Protein AF-G2RBV4-F1 (afdb_monomer_lite)

Structure (mmCIF, N/CA/C/O backbone):
data_AF-G2RBV4-F1
#
_entry.id   AF-G2RBV4-F1
#
loop_
_atom_site.group_PDB
_atom_site.id
_atom_site.type_symbol
_atom_site.label_atom_id
_atom_site.label_alt_id
_atom_site.label_comp_id
_atom_site.label_asym_id
_atom_site.label_entity_id
_atom_site.label_seq_id
_atom_site.pdbx_PDB_ins_code
_atom_site.Cartn_x
_atom_site.Cartn_y
_atom_site.Cartn_z
_atom_site.occupancy
_atom_site.B_iso_or_equiv
_atom_site.auth_seq_id
_atom_site.auth_comp_id
_atom_site.auth_asym_id
_atom_site.auth_atom_id
_atom_site.pdbx_PDB_model_num
ATOM 1 N N . MET A 1 1 ? -0.530 -12.850 -1.413 1.00 92.19 1 MET A N 1
ATOM 2 C CA . MET A 1 1 ? -0.892 -11.651 -2.213 1.00 92.19 1 MET A CA 1
ATOM 3 C C . MET A 1 1 ? -1.824 -11.966 -3.387 1.00 92.19 1 MET A C 1
ATOM 5 O O . MET A 1 1 ? -3.026 -11.954 -3.182 1.00 92.19 1 MET A O 1
ATOM 9 N N . HIS A 1 2 ? -1.344 -12.269 -4.606 1.00 92.38 2 HIS A N 1
ATOM 10 C CA . HIS A 1 2 ? -2.243 -12.400 -5.776 1.00 92.38 2 HIS A CA 1
ATOM 11 C C . HIS A 1 2 ? -3.287 -13.522 -5.635 1.00 92.38 2 HIS A C 1
ATOM 13 O O . HIS A 1 2 ? -4.454 -13.328 -5.957 1.00 92.38 2 HIS A O 1
ATOM 19 N N . ALA A 1 3 ? -2.887 -14.691 -5.123 1.00 92.69 3 ALA A N 1
ATOM 20 C CA . ALA A 1 3 ? -3.802 -15.819 -4.911 1.00 92.69 3 ALA A CA 1
ATOM 21 C C . ALA A 1 3 ? -4.915 -15.527 -3.882 1.00 92.69 3 ALA A C 1
ATOM 23 O O . ALA A 1 3 ? -5.963 -16.162 -3.928 1.00 92.69 3 ALA A O 1
ATOM 24 N N . GLU A 1 4 ? -4.700 -14.554 -2.994 1.00 92.25 4 GLU A N 1
ATOM 25 C CA . GLU A 1 4 ? -5.667 -14.090 -1.987 1.00 92.25 4 GLU A CA 1
ATOM 26 C C . GLU A 1 4 ? -6.530 -12.929 -2.511 1.00 92.25 4 GLU A C 1
ATOM 28 O O . GLU A 1 4 ? -7.340 -12.376 -1.777 1.00 92.25 4 GLU A O 1
ATOM 33 N N . GLY A 1 5 ? -6.376 -12.548 -3.784 1.00 90.81 5 GLY A N 1
ATOM 34 C CA . GLY A 1 5 ? -7.159 -11.483 -4.413 1.00 90.81 5 GLY A CA 1
ATOM 35 C C . GLY A 1 5 ? -6.572 -10.077 -4.268 1.00 90.81 5 GLY A C 1
ATOM 36 O O . GLY A 1 5 ? -7.177 -9.125 -4.755 1.00 90.81 5 GLY A O 1
ATOM 37 N N . HIS A 1 6 ? -5.388 -9.921 -3.666 1.00 97.31 6 HIS A N 1
ATOM 38 C CA . HIS A 1 6 ? -4.714 -8.623 -3.615 1.00 97.31 6 HIS A CA 1
ATOM 39 C C . HIS A 1 6 ? -4.160 -8.218 -4.986 1.00 97.31 6 HIS A C 1
ATOM 41 O O . HIS A 1 6 ? -3.629 -9.043 -5.739 1.00 97.31 6 HIS A O 1
ATOM 47 N N . GLN A 1 7 ? -4.215 -6.920 -5.281 1.00 98.19 7 GLN A N 1
ATOM 48 C CA . GLN A 1 7 ? -3.549 -6.350 -6.445 1.00 98.19 7 GLN A CA 1
ATOM 49 C C . GLN A 1 7 ? -2.056 -6.161 -6.158 1.00 98.19 7 GLN A C 1
ATOM 51 O O . GLN A 1 7 ? -1.675 -5.571 -5.150 1.00 98.19 7 GLN A O 1
ATOM 56 N N . ILE A 1 8 ? -1.207 -6.647 -7.060 1.00 98.31 8 ILE A N 1
ATOM 57 C CA . ILE A 1 8 ? 0.242 -6.448 -7.017 1.00 98.31 8 ILE A CA 1
ATOM 58 C C . ILE A 1 8 ? 0.593 -5.324 -7.993 1.00 98.31 8 ILE A C 1
ATOM 60 O O . ILE A 1 8 ? 0.136 -5.325 -9.134 1.00 98.31 8 ILE A O 1
ATOM 64 N N . ALA A 1 9 ? 1.418 -4.375 -7.559 1.00 98.38 9 ALA A N 1
ATOM 65 C CA . ALA A 1 9 ? 1.905 -3.258 -8.364 1.00 98.38 9 ALA A CA 1
ATOM 66 C C . ALA A 1 9 ? 3.433 -3.145 -8.260 1.00 98.38 9 ALA A C 1
ATOM 68 O O . ALA A 1 9 ? 4.052 -3.698 -7.352 1.00 98.38 9 ALA A O 1
ATOM 69 N N . SER A 1 10 ? 4.059 -2.437 -9.200 1.00 98.56 10 SER A N 1
ATOM 70 C CA . SER A 1 10 ? 5.502 -2.186 -9.163 1.00 98.56 10 SER A CA 1
ATOM 71 C C . SER A 1 10 ? 5.839 -1.040 -8.205 1.00 98.56 10 SER A C 1
ATOM 73 O O . SER A 1 10 ? 5.156 -0.017 -8.175 1.00 98.56 10 SER A O 1
ATOM 75 N N . HIS A 1 11 ? 6.945 -1.171 -7.473 1.00 98.56 11 HIS A N 1
ATOM 76 C CA . HIS A 1 11 ? 7.539 -0.083 -6.692 1.00 98.56 11 HIS A CA 1
ATOM 77 C C . HIS A 1 11 ? 9.017 0.133 -7.058 1.00 98.56 11 HIS A C 1
ATOM 79 O O . HIS A 1 11 ? 9.834 0.510 -6.222 1.00 98.56 11 HIS A O 1
ATOM 85 N N . THR A 1 12 ? 9.355 -0.090 -8.338 1.00 97.94 12 THR A N 1
ATOM 86 C CA . THR A 1 12 ? 10.727 -0.153 -8.893 1.00 97.94 12 THR A CA 1
ATOM 87 C C . THR A 1 12 ? 11.565 -1.317 -8.350 1.00 97.94 12 THR A C 1
ATOM 89 O O . THR A 1 12 ? 11.169 -1.996 -7.411 1.00 97.94 12 THR A O 1
ATOM 92 N N . TRP A 1 13 ? 12.715 -1.582 -8.973 1.00 95.50 13 TRP A N 1
ATOM 93 C CA . TRP A 1 13 ? 13.605 -2.683 -8.595 1.00 95.50 13 TRP A CA 1
ATOM 94 C C . TRP A 1 13 ? 14.389 -2.423 -7.302 1.00 95.50 13 TRP A C 1
ATOM 96 O O . TRP A 1 13 ? 14.550 -3.322 -6.483 1.00 95.50 13 TRP A O 1
ATOM 106 N N . SER A 1 14 ? 14.906 -1.207 -7.115 1.00 92.94 14 SER A N 1
ATOM 107 C CA . SER A 1 14 ? 15.810 -0.890 -6.001 1.00 92.94 14 SER A CA 1
ATOM 108 C C . SER A 1 14 ? 15.458 0.405 -5.270 1.00 92.94 14 SER A C 1
ATOM 110 O O . SER A 1 14 ? 16.342 1.009 -4.664 1.00 92.94 14 SER A O 1
ATOM 112 N N . HIS A 1 15 ? 14.209 0.869 -5.378 1.00 97.56 15 HIS A N 1
ATOM 113 C CA . HIS A 1 15 ? 13.689 2.034 -4.652 1.00 97.56 15 HIS A CA 1
ATOM 114 C C . HIS A 1 15 ? 14.527 3.322 -4.846 1.00 97.56 15 HIS A C 1
ATOM 116 O O . HIS A 1 15 ? 14.688 4.142 -3.945 1.00 97.56 15 HIS A O 1
ATOM 122 N N . GLN A 1 16 ? 15.117 3.508 -6.030 1.00 91.12 16 GLN A N 1
ATOM 123 C CA . GLN A 1 16 ? 15.910 4.703 -6.330 1.00 91.12 16 GLN A CA 1
ATOM 124 C C . GLN A 1 16 ? 15.009 5.893 -6.678 1.00 91.12 16 GLN A C 1
ATOM 126 O O . GLN A 1 16 ? 13.982 5.740 -7.337 1.00 91.12 16 GLN A O 1
ATOM 131 N N . ASN A 1 17 ? 15.427 7.095 -6.279 1.00 92.19 17 ASN A N 1
ATOM 132 C CA . ASN A 1 17 ? 14.728 8.330 -6.623 1.00 92.19 17 ASN A CA 1
ATOM 133 C C . ASN A 1 17 ? 14.824 8.597 -8.136 1.00 92.19 17 ASN A C 1
ATOM 135 O O . ASN A 1 17 ? 15.916 8.818 -8.660 1.00 92.19 17 ASN A O 1
ATOM 139 N N . ALA A 1 18 ? 13.680 8.625 -8.824 1.00 89.31 18 ALA A N 1
ATOM 140 C CA . ALA A 1 18 ? 13.608 8.791 -10.274 1.00 89.31 18 ALA A CA 1
ATOM 141 C C . ALA A 1 18 ? 14.254 10.093 -10.785 1.00 89.31 18 ALA A C 1
ATOM 143 O O . ALA A 1 18 ? 14.835 10.086 -11.869 1.00 89.31 18 ALA A O 1
ATOM 144 N N . SER A 1 19 ? 14.218 11.185 -10.011 1.00 91.06 19 SER A N 1
ATOM 145 C CA . SER A 1 19 ? 14.835 12.469 -10.391 1.00 91.06 19 SER A CA 1
ATOM 146 C C . SER A 1 19 ? 16.369 12.436 -10.371 1.00 91.06 19 SER A C 1
ATOM 148 O O . SER A 1 19 ? 17.012 13.328 -10.918 1.00 91.06 19 SER A O 1
ATOM 150 N N . GLN A 1 20 ? 16.973 11.407 -9.768 1.00 92.00 20 GLN A N 1
ATOM 151 C CA . GLN A 1 20 ? 18.427 11.207 -9.730 1.00 92.00 20 GLN A CA 1
ATOM 152 C C . GLN A 1 20 ? 18.921 10.211 -10.789 1.00 92.00 20 GLN A C 1
ATOM 154 O O . GLN A 1 20 ? 20.113 9.909 -10.848 1.00 92.00 20 GLN A O 1
ATOM 159 N N . LEU A 1 21 ? 18.019 9.685 -11.622 1.00 87.88 21 LEU A N 1
ATOM 160 C CA . LEU A 1 21 ? 18.327 8.668 -12.619 1.00 87.88 21 LEU A CA 1
ATOM 161 C C . LEU A 1 21 ? 18.254 9.226 -14.037 1.00 87.88 21 LEU A C 1
ATOM 163 O O . LEU A 1 21 ? 17.402 10.041 -14.384 1.00 87.88 21 LEU A O 1
ATOM 167 N N . THR A 1 22 ? 19.116 8.705 -14.906 1.00 91.69 22 THR A N 1
ATOM 168 C CA . THR A 1 22 ? 18.932 8.847 -16.354 1.00 91.69 22 THR A CA 1
ATOM 169 C C . THR A 1 22 ? 17.698 8.070 -16.823 1.00 91.69 22 THR A C 1
ATOM 171 O O . THR A 1 22 ? 17.268 7.106 -16.185 1.00 91.69 22 THR A O 1
ATOM 174 N N . ASN A 1 23 ? 17.174 8.415 -18.003 1.00 90.88 23 ASN A N 1
ATOM 175 C CA . ASN A 1 23 ? 16.022 7.727 -18.600 1.00 90.88 23 ASN A CA 1
ATOM 176 C C . ASN A 1 23 ? 16.238 6.212 -18.707 1.00 90.88 23 ASN A C 1
ATOM 178 O O . ASN A 1 23 ? 15.331 5.438 -18.406 1.00 90.88 23 ASN A O 1
ATOM 182 N N . THR A 1 24 ? 17.438 5.788 -19.108 1.00 90.69 24 THR A N 1
ATOM 183 C CA . THR A 1 24 ? 17.794 4.368 -19.221 1.00 90.69 24 THR A CA 1
ATOM 184 C C . THR A 1 24 ? 17.832 3.692 -17.856 1.00 90.69 24 THR A C 1
ATOM 186 O O . THR A 1 24 ? 17.278 2.610 -17.706 1.00 90.69 24 THR A O 1
ATOM 189 N N . GLN A 1 25 ? 18.431 4.326 -16.842 1.00 89.88 25 GLN A N 1
ATOM 190 C CA . GLN A 1 25 ? 18.462 3.766 -15.487 1.00 89.88 25 GLN A CA 1
ATOM 191 C C . GLN A 1 25 ? 17.053 3.614 -14.913 1.00 89.88 25 GLN A C 1
ATOM 193 O O . GLN A 1 25 ? 16.724 2.546 -14.407 1.00 89.88 25 GLN A O 1
ATOM 198 N N . PHE A 1 26 ? 16.200 4.633 -15.043 1.00 94.12 26 PHE A N 1
ATOM 199 C CA . PHE A 1 26 ? 14.820 4.544 -14.571 1.00 94.12 26 PHE A CA 1
ATOM 200 C C . PHE A 1 26 ? 13.995 3.515 -15.363 1.00 94.12 26 PHE A C 1
ATOM 202 O O . PHE A 1 26 ? 13.224 2.758 -14.783 1.00 94.12 26 PHE A O 1
ATOM 209 N N . THR A 1 27 ? 14.206 3.404 -16.676 1.00 92.31 27 THR A N 1
ATOM 210 C CA . THR A 1 27 ? 13.569 2.342 -17.478 1.00 92.31 27 THR A CA 1
ATOM 211 C C . THR A 1 27 ? 14.010 0.954 -17.001 1.00 92.31 27 THR A C 1
ATOM 213 O O . THR A 1 27 ? 13.171 0.075 -16.826 1.00 92.31 27 THR A O 1
ATOM 216 N N . ASN A 1 28 ? 15.302 0.763 -16.712 1.00 90.94 28 ASN A N 1
ATOM 217 C CA . ASN A 1 28 ? 15.822 -0.498 -16.177 1.00 90.94 28 ASN A CA 1
ATOM 218 C C . ASN A 1 28 ? 15.212 -0.843 -14.810 1.00 90.94 28 ASN A C 1
ATOM 220 O O . ASN A 1 28 ? 14.892 -2.004 -14.578 1.00 90.94 28 ASN A O 1
ATOM 224 N N . GLN A 1 29 ? 14.987 0.149 -13.939 1.00 96.00 29 GLN A N 1
ATOM 225 C CA . GLN A 1 29 ? 14.300 -0.050 -12.656 1.00 96.00 29 GLN A CA 1
ATOM 226 C C . GLN A 1 29 ? 12.905 -0.668 -12.829 1.00 96.00 29 GLN A C 1
ATOM 228 O O . GLN A 1 29 ? 12.499 -1.494 -12.012 1.00 96.00 29 GLN A O 1
ATOM 233 N N . MET A 1 30 ? 12.182 -0.290 -13.887 1.00 96.81 30 MET A N 1
ATOM 234 C CA . MET A 1 30 ? 10.879 -0.876 -14.203 1.00 96.81 30 MET A CA 1
ATOM 235 C C . MET A 1 30 ? 11.036 -2.267 -14.818 1.00 96.81 30 MET A C 1
ATOM 237 O O . MET A 1 30 ? 10.483 -3.229 -14.295 1.00 96.81 30 MET A O 1
ATOM 241 N N . VAL A 1 31 ? 11.847 -2.394 -15.872 1.00 91.50 31 VAL A N 1
ATOM 242 C CA . VAL A 1 31 ? 12.001 -3.644 -16.636 1.00 91.50 31 VAL A CA 1
ATOM 243 C C . VAL A 1 31 ? 12.563 -4.785 -15.783 1.00 91.50 31 VAL A C 1
ATOM 245 O O . VAL A 1 31 ? 12.106 -5.918 -15.900 1.00 91.50 31 VAL A O 1
ATOM 248 N N . TRP A 1 32 ? 13.526 -4.527 -14.894 1.00 94.00 32 TRP A N 1
ATOM 249 C CA . TRP A 1 32 ? 14.045 -5.571 -14.002 1.00 94.00 32 TRP A CA 1
ATOM 250 C C . TRP A 1 32 ? 12.978 -6.086 -13.036 1.00 94.00 32 TRP A C 1
ATOM 252 O O . TRP A 1 32 ? 12.888 -7.296 -12.821 1.00 94.00 32 TRP A O 1
ATOM 262 N N . ASN A 1 33 ? 12.126 -5.197 -12.521 1.00 96.56 33 ASN A N 1
ATOM 263 C CA . ASN A 1 33 ? 11.015 -5.607 -11.671 1.00 96.56 33 ASN A CA 1
ATOM 264 C C . ASN A 1 33 ? 9.949 -6.384 -12.465 1.00 96.56 33 ASN A C 1
ATOM 266 O O . ASN A 1 33 ? 9.443 -7.394 -11.986 1.00 96.56 33 ASN A O 1
ATOM 270 N N . GLU A 1 34 ? 9.659 -5.983 -13.709 1.00 94.88 34 GLU A N 1
ATOM 271 C CA . GLU A 1 34 ? 8.772 -6.737 -14.608 1.00 94.88 34 GLU A CA 1
ATOM 272 C C . GLU A 1 34 ? 9.281 -8.157 -14.863 1.00 94.88 34 GLU A C 1
ATOM 274 O O . GLU A 1 34 ? 8.508 -9.107 -14.772 1.00 94.88 34 GLU A O 1
ATOM 279 N N . ILE A 1 35 ? 10.579 -8.318 -15.146 1.00 88.69 35 ILE A N 1
ATOM 280 C CA . ILE A 1 35 ? 11.200 -9.631 -15.371 1.00 88.69 35 ILE A CA 1
ATOM 281 C C . ILE A 1 35 ? 11.050 -10.511 -14.128 1.00 88.69 35 ILE A C 1
ATOM 283 O O . ILE A 1 35 ? 10.650 -11.672 -14.246 1.00 88.69 35 ILE A O 1
ATOM 287 N N . ALA A 1 36 ? 11.330 -9.964 -12.943 1.00 92.56 36 ALA A N 1
ATOM 288 C CA . ALA A 1 36 ? 11.213 -10.703 -11.693 1.00 92.56 36 ALA A CA 1
ATOM 289 C C . ALA A 1 36 ? 9.760 -11.111 -11.418 1.00 92.56 36 ALA A C 1
ATOM 291 O O . ALA A 1 36 ? 9.484 -12.301 -11.258 1.00 92.56 36 ALA A O 1
ATOM 292 N N . LEU A 1 37 ? 8.819 -10.164 -11.467 1.00 94.56 37 LEU A N 1
ATOM 293 C CA . LEU A 1 37 ? 7.395 -10.432 -11.255 1.00 94.56 37 LEU A CA 1
ATOM 294 C C . LEU A 1 37 ? 6.853 -11.436 -12.273 1.00 94.56 37 LEU A C 1
ATOM 296 O O . LEU A 1 37 ? 6.200 -12.398 -11.882 1.00 94.56 37 LEU A O 1
ATOM 300 N N . ASN A 1 38 ? 7.208 -11.303 -13.550 1.00 90.25 38 ASN A N 1
ATOM 301 C CA . ASN A 1 38 ? 6.784 -12.245 -14.579 1.00 90.25 38 ASN A CA 1
ATOM 302 C C . ASN A 1 38 ? 7.378 -13.647 -14.388 1.00 90.25 38 ASN A C 1
ATOM 304 O O . ASN A 1 38 ? 6.708 -14.628 -14.691 1.00 90.25 38 ASN A O 1
ATOM 308 N N . SER A 1 39 ? 8.611 -13.769 -13.891 1.00 90.62 39 SER A N 1
ATOM 309 C CA . SER A 1 39 ? 9.207 -15.083 -13.616 1.00 90.62 39 SER A CA 1
ATOM 310 C C . SER A 1 39 ? 8.559 -15.812 -12.436 1.00 90.62 39 SER A C 1
ATOM 312 O O . SER A 1 39 ? 8.546 -17.039 -12.422 1.00 90.62 39 SER A O 1
ATOM 314 N N . ILE A 1 40 ? 7.993 -15.067 -11.481 1.00 90.94 40 ILE A N 1
ATOM 315 C CA . ILE A 1 40 ? 7.306 -15.611 -10.300 1.00 90.94 40 ILE A CA 1
ATOM 316 C C . ILE A 1 40 ? 5.818 -15.859 -10.586 1.00 90.94 40 ILE A C 1
ATOM 318 O O . ILE A 1 40 ? 5.280 -16.900 -10.219 1.00 90.94 40 ILE A O 1
ATOM 322 N N . LEU A 1 41 ? 5.148 -14.898 -11.224 1.00 92.19 41 LEU A N 1
ATOM 323 C CA . LEU A 1 41 ? 3.689 -14.852 -11.362 1.00 92.19 41 LEU A CA 1
ATOM 324 C C . LEU A 1 41 ? 3.195 -15.249 -12.761 1.00 92.19 41 LEU A C 1
ATOM 326 O O . LEU A 1 41 ? 2.016 -15.543 -12.932 1.00 92.19 41 LEU A O 1
ATOM 330 N N . GLY A 1 42 ? 4.068 -15.243 -13.774 1.00 91.25 42 GLY A N 1
ATOM 331 C CA . GLY A 1 42 ? 3.697 -15.435 -15.184 1.00 91.25 42 GLY A CA 1
ATOM 332 C C . GLY A 1 42 ? 3.117 -14.188 -15.868 1.00 91.25 42 GLY A C 1
ATOM 333 O O . GLY A 1 42 ? 2.742 -14.246 -17.039 1.00 91.25 42 GLY A O 1
ATOM 334 N N . PHE A 1 43 ? 3.046 -13.068 -15.149 1.00 94.50 43 PHE A N 1
ATOM 335 C CA . PHE A 1 43 ? 2.601 -11.759 -15.624 1.00 94.50 43 PHE A CA 1
ATOM 336 C C . PHE A 1 43 ? 3.291 -10.644 -14.825 1.00 94.50 43 PHE A C 1
ATOM 338 O O . PHE A 1 43 ? 3.903 -10.894 -13.787 1.00 94.50 43 PHE A O 1
ATOM 345 N 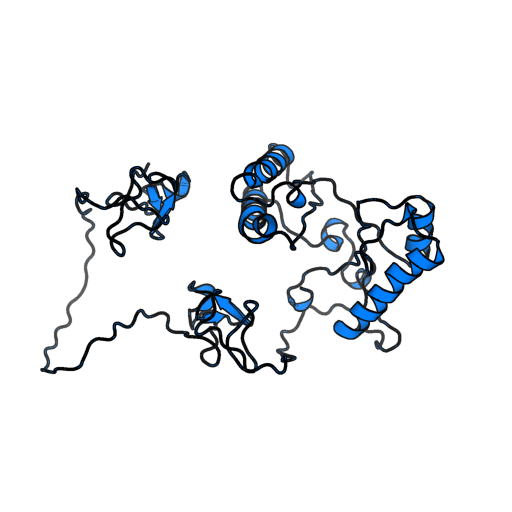N . PHE A 1 44 ? 3.167 -9.399 -15.280 1.00 96.38 44 PHE A N 1
ATOM 346 C CA . PHE A 1 44 ? 3.693 -8.219 -14.588 1.00 96.38 44 PHE A CA 1
ATOM 347 C C . PHE A 1 44 ? 2.661 -7.080 -14.560 1.00 96.38 44 PHE A C 1
ATOM 349 O O . PHE A 1 44 ? 1.784 -7.028 -15.428 1.00 96.38 44 PHE A O 1
ATOM 356 N N . PRO A 1 45 ? 2.711 -6.188 -13.556 1.00 97.88 45 PRO A N 1
ATOM 357 C CA . PRO A 1 45 ? 1.667 -5.197 -13.324 1.00 97.88 45 PRO A CA 1
ATOM 358 C C . PRO A 1 45 ? 1.693 -4.041 -14.319 1.00 97.88 45 PRO A C 1
ATOM 360 O O . PRO A 1 45 ? 2.741 -3.648 -14.825 1.00 97.88 45 PRO A O 1
ATOM 363 N N . THR A 1 46 ? 0.520 -3.455 -14.547 1.00 98.31 46 THR A N 1
ATOM 364 C CA . THR A 1 46 ? 0.344 -2.167 -15.235 1.00 98.31 46 THR A CA 1
ATOM 365 C C . THR A 1 46 ? 0.264 -1.002 -14.251 1.00 98.31 46 THR A C 1
ATOM 367 O O . THR A 1 46 ? 0.233 0.146 -14.665 1.00 98.31 46 THR A O 1
ATOM 370 N N . TYR A 1 47 ? 0.268 -1.272 -12.948 1.00 98.75 47 TYR A N 1
ATOM 371 C CA . TYR A 1 47 ? 0.229 -0.272 -11.886 1.00 98.75 47 TYR A CA 1
ATOM 372 C C . TYR A 1 47 ? 1.609 -0.110 -11.257 1.00 98.75 47 TYR A C 1
ATOM 374 O O . TYR A 1 47 ? 2.343 -1.088 -11.084 1.00 98.75 47 TYR A O 1
ATOM 382 N N . MET A 1 48 ? 1.965 1.120 -10.893 1.00 98.62 48 MET A N 1
ATOM 383 C CA . MET A 1 48 ? 3.159 1.391 -10.103 1.00 98.62 48 MET A CA 1
ATOM 384 C C . MET A 1 48 ? 2.979 2.585 -9.169 1.00 98.62 48 MET A C 1
ATOM 386 O O . MET A 1 48 ? 2.269 3.534 -9.494 1.00 98.62 48 MET A O 1
ATOM 390 N N . ARG A 1 49 ? 3.668 2.549 -8.028 1.00 98.62 49 ARG A N 1
ATOM 391 C CA . ARG A 1 49 ? 3.845 3.706 -7.143 1.00 98.62 49 ARG A CA 1
ATOM 392 C C . ARG A 1 49 ? 5.300 4.174 -7.243 1.00 98.62 49 ARG A C 1
ATOM 394 O O . ARG A 1 49 ? 6.193 3.336 -7.097 1.00 98.62 49 ARG A O 1
ATOM 401 N N . PRO A 1 50 ? 5.595 5.459 -7.485 1.00 98.12 50 PRO A N 1
ATOM 402 C CA . PRO A 1 50 ? 6.973 5.946 -7.479 1.00 98.12 50 PRO A CA 1
ATOM 403 C C . PRO A 1 50 ? 7.580 5.949 -6.063 1.00 98.12 50 PRO A C 1
ATOM 405 O O . PRO A 1 50 ? 6.915 6.398 -5.126 1.00 98.12 50 PRO A O 1
ATOM 408 N N . PRO A 1 51 ? 8.839 5.506 -5.882 1.00 98.00 51 PRO A N 1
ATOM 409 C CA . PRO A 1 51 ? 9.589 5.730 -4.649 1.00 98.00 51 PRO A CA 1
ATOM 410 C C . PRO A 1 51 ? 9.578 7.202 -4.234 1.00 98.00 51 PRO A C 1
ATOM 412 O O . PRO A 1 51 ? 9.702 8.095 -5.078 1.00 98.00 51 PRO A O 1
ATOM 415 N N . TYR A 1 52 ? 9.435 7.448 -2.930 1.00 95.06 52 TYR A N 1
ATOM 416 C CA . TYR A 1 52 ? 9.386 8.791 -2.330 1.00 95.06 52 TYR A CA 1
ATOM 417 C C . TYR A 1 52 ? 8.256 9.693 -2.843 1.00 95.06 52 TYR A C 1
ATOM 419 O O . TYR A 1 52 ? 8.302 10.899 -2.621 1.00 95.06 52 TYR A O 1
ATOM 427 N N . SER A 1 53 ? 7.276 9.151 -3.573 1.00 96.25 53 SER A N 1
ATOM 428 C CA . SER A 1 53 ? 6.254 9.948 -4.261 1.00 96.25 53 SER A CA 1
ATOM 429 C C . SER A 1 53 ? 6.838 10.937 -5.288 1.00 96.25 53 SER A C 1
ATOM 431 O O . SER A 1 53 ? 6.187 11.900 -5.694 1.00 96.25 53 SER A O 1
ATOM 433 N N . ILE A 1 54 ? 8.051 10.678 -5.788 1.00 94.88 54 ILE A N 1
ATOM 434 C CA . ILE A 1 54 ? 8.739 11.551 -6.745 1.00 94.88 54 ILE A CA 1
ATOM 435 C C . ILE A 1 54 ? 8.670 10.940 -8.146 1.00 94.88 54 ILE A C 1
ATOM 437 O O . ILE A 1 54 ? 9.304 9.928 -8.443 1.00 94.88 54 ILE A O 1
ATOM 441 N N . CYS A 1 55 ? 7.921 11.592 -9.036 1.00 94.25 55 CYS A N 1
ATOM 442 C CA . CYS A 1 55 ? 7.895 11.270 -10.460 1.00 94.25 55 CYS A CA 1
ATOM 443 C C . CYS A 1 55 ? 7.604 12.526 -11.286 1.00 94.25 55 CYS A C 1
ATOM 445 O O . CYS A 1 55 ? 6.462 12.854 -11.610 1.00 94.25 55 CYS A O 1
ATOM 447 N N . GLU A 1 56 ? 8.665 13.254 -11.625 1.00 91.50 56 GLU A N 1
ATOM 448 C CA . GLU A 1 56 ? 8.589 14.447 -12.470 1.00 91.50 56 GLU A CA 1
ATOM 449 C C . GLU A 1 56 ? 8.170 14.116 -13.912 1.00 91.50 56 GLU A C 1
ATOM 451 O O . GLU A 1 56 ? 8.039 12.955 -14.310 1.00 91.50 56 GLU A O 1
ATOM 456 N N . LYS A 1 57 ? 8.003 15.148 -14.750 1.00 92.25 57 LYS A N 1
ATOM 457 C CA . LYS A 1 57 ? 7.447 15.006 -16.103 1.00 92.25 57 LYS A CA 1
ATOM 458 C C . LYS A 1 57 ? 8.151 13.946 -16.952 1.00 92.25 57 LYS A C 1
ATOM 460 O O . LYS A 1 57 ? 7.496 13.217 -17.692 1.00 92.25 57 LYS A O 1
ATOM 465 N N . ASN A 1 58 ? 9.474 13.844 -16.851 1.00 89.31 58 ASN A N 1
ATOM 466 C CA . ASN A 1 58 ? 10.233 12.847 -17.599 1.00 89.31 58 ASN A CA 1
ATOM 467 C C . ASN A 1 58 ? 9.967 11.410 -17.110 1.00 89.31 58 ASN A C 1
ATOM 469 O O . ASN A 1 58 ? 9.752 10.528 -17.939 1.00 89.31 58 ASN A O 1
ATOM 473 N N . CYS A 1 59 ? 9.890 11.191 -15.793 1.00 94.12 59 CYS A N 1
ATOM 474 C CA . CYS A 1 59 ? 9.463 9.917 -15.206 1.00 94.12 59 CYS A CA 1
ATOM 475 C C . CYS A 1 59 ? 8.052 9.542 -15.693 1.00 94.12 59 CYS A C 1
ATOM 477 O O . CYS A 1 59 ? 7.858 8.451 -16.230 1.00 94.12 59 CYS A O 1
ATOM 479 N N . GLN A 1 60 ? 7.100 10.482 -15.640 1.00 93.44 60 GLN A N 1
ATOM 480 C CA . GLN A 1 60 ? 5.729 10.266 -16.119 1.00 93.44 60 GLN A CA 1
ATOM 481 C C . GLN A 1 60 ? 5.680 9.920 -17.613 1.00 93.44 60 GLN A C 1
ATOM 483 O O . GLN A 1 60 ? 4.940 9.028 -18.020 1.00 93.44 60 GLN A O 1
ATOM 488 N N . ASN A 1 61 ? 6.493 10.586 -18.442 1.00 93.75 61 ASN A N 1
ATOM 489 C CA . ASN A 1 61 ? 6.576 10.302 -19.876 1.00 93.75 61 ASN A CA 1
ATOM 490 C C . ASN A 1 61 ? 7.109 8.887 -20.153 1.00 93.75 61 ASN A C 1
ATOM 492 O O . ASN A 1 61 ? 6.640 8.232 -21.083 1.00 93.75 61 ASN A O 1
ATOM 496 N N . ILE A 1 62 ? 8.095 8.418 -19.380 1.00 94.44 62 ILE A N 1
ATOM 497 C CA . ILE A 1 62 ? 8.625 7.053 -19.499 1.00 94.44 62 ILE A CA 1
ATOM 498 C C . ILE A 1 62 ? 7.553 6.043 -19.081 1.00 94.44 62 ILE A C 1
ATOM 500 O O . ILE A 1 62 ? 7.251 5.135 -19.849 1.00 94.44 62 ILE A O 1
ATOM 504 N N . LEU A 1 63 ? 6.927 6.235 -17.918 1.00 96.50 63 LEU A N 1
ATOM 505 C CA . LEU A 1 63 ? 5.882 5.340 -17.413 1.00 96.50 63 LEU A CA 1
ATOM 506 C C . LEU A 1 63 ? 4.662 5.287 -18.336 1.00 96.50 63 LEU A C 1
ATOM 508 O O . LEU A 1 63 ? 4.157 4.204 -18.606 1.00 96.50 63 LEU A O 1
ATOM 512 N N . SER A 1 64 ? 4.252 6.421 -18.906 1.00 94.12 64 SER A N 1
ATOM 513 C CA . SER A 1 64 ? 3.184 6.478 -19.909 1.00 94.12 64 SER A CA 1
ATOM 514 C C . SER A 1 64 ? 3.530 5.667 -21.163 1.00 94.12 64 SER A C 1
ATOM 516 O O . SER A 1 64 ? 2.699 4.896 -21.636 1.00 94.12 64 SER A O 1
ATOM 518 N N . LYS A 1 65 ? 4.770 5.762 -21.670 1.00 93.75 65 LYS A N 1
ATOM 519 C CA . LYS A 1 65 ? 5.236 4.946 -22.809 1.00 93.75 65 LYS A CA 1
ATOM 520 C C . LYS A 1 65 ? 5.288 3.453 -22.488 1.00 93.75 65 LYS A C 1
ATOM 522 O O . LYS A 1 65 ? 5.032 2.640 -23.369 1.00 93.75 65 LYS A O 1
ATOM 527 N N . LEU A 1 66 ? 5.620 3.105 -21.247 1.00 93.56 66 LEU A N 1
ATOM 528 C CA . LEU A 1 66 ? 5.612 1.729 -20.742 1.00 93.56 66 LEU A CA 1
ATOM 529 C C . LEU A 1 66 ? 4.198 1.242 -20.362 1.00 93.56 66 LEU A C 1
ATOM 531 O O . LEU A 1 66 ? 4.032 0.095 -19.955 1.00 93.56 66 LEU A O 1
ATOM 535 N N . GLY A 1 67 ? 3.173 2.093 -20.489 1.00 94.94 67 GLY A N 1
ATOM 536 C CA . GLY A 1 67 ? 1.785 1.751 -20.190 1.00 94.94 67 GLY A CA 1
ATOM 537 C C . GLY A 1 67 ? 1.518 1.526 -18.702 1.00 94.94 67 GLY A C 1
ATOM 538 O O . GLY A 1 67 ? 0.811 0.582 -18.360 1.00 94.94 67 GLY A O 1
ATOM 539 N N . TYR A 1 68 ? 2.126 2.324 -17.822 1.00 98.38 68 TYR A N 1
ATOM 540 C CA . TYR A 1 68 ? 1.867 2.277 -16.384 1.00 98.38 68 TYR A CA 1
ATOM 541 C C . TYR A 1 68 ? 0.822 3.302 -15.935 1.00 98.38 68 TYR A C 1
ATOM 543 O O . TYR A 1 68 ? 0.885 4.474 -16.307 1.00 98.38 68 TYR A O 1
ATOM 551 N N . HIS A 1 69 ? -0.066 2.869 -15.045 1.00 98.00 69 HIS A N 1
ATOM 552 C CA . HIS A 1 69 ? -0.828 3.720 -14.141 1.00 98.00 69 HIS A CA 1
ATOM 553 C C . HIS A 1 69 ? 0.086 4.137 -12.984 1.00 98.00 69 HIS A C 1
ATOM 555 O O . HIS A 1 69 ? 0.649 3.282 -12.296 1.00 98.00 69 HIS A O 1
ATOM 561 N N . ILE A 1 70 ? 0.253 5.445 -12.789 1.00 98.19 70 ILE A N 1
ATOM 562 C CA . ILE A 1 70 ? 1.054 6.011 -11.699 1.00 98.19 70 ILE A CA 1
ATOM 563 C C . ILE A 1 70 ? 0.113 6.288 -10.534 1.00 98.19 70 ILE A C 1
ATOM 565 O O . ILE A 1 70 ? -0.787 7.116 -10.664 1.00 98.19 70 ILE A O 1
ATOM 569 N N . ILE A 1 71 ? 0.314 5.590 -9.422 1.00 98.25 71 ILE A N 1
ATOM 570 C CA . ILE A 1 71 ? -0.555 5.662 -8.250 1.00 98.25 71 ILE A CA 1
ATOM 571 C C . ILE A 1 71 ? 0.095 6.496 -7.158 1.00 98.25 71 ILE A C 1
ATOM 573 O O . ILE A 1 71 ? 1.270 6.320 -6.828 1.00 98.25 71 ILE A O 1
ATOM 577 N N . TYR A 1 72 ? -0.721 7.379 -6.601 1.00 97.38 72 TYR A N 1
ATOM 578 C CA . TYR A 1 72 ? -0.448 8.180 -5.420 1.00 97.38 72 TYR A CA 1
ATOM 579 C C . TYR A 1 72 ? -1.515 7.892 -4.359 1.00 97.38 72 TYR A C 1
ATOM 581 O O . TYR A 1 72 ? -2.323 6.978 -4.515 1.00 97.38 72 TYR A O 1
ATOM 589 N N . PHE A 1 73 ? -1.478 8.653 -3.278 1.00 97.75 73 PHE A N 1
ATOM 590 C CA . PHE A 1 73 ? -2.356 8.543 -2.127 1.00 97.75 73 PHE A CA 1
ATOM 591 C C . PHE A 1 73 ? -2.860 9.936 -1.751 1.00 97.75 73 PHE A C 1
ATOM 593 O O . PHE A 1 73 ? -2.219 10.941 -2.073 1.00 97.75 73 PHE A O 1
ATOM 600 N N . ASP A 1 74 ? -3.999 9.981 -1.077 1.00 97.00 74 ASP A N 1
ATOM 601 C CA . ASP A 1 74 ? -4.580 11.181 -0.470 1.00 97.00 74 ASP A CA 1
ATOM 602 C C . ASP A 1 74 ? -4.678 11.071 1.060 1.00 97.00 74 ASP A C 1
ATOM 604 O O . ASP A 1 74 ? -5.048 12.044 1.715 1.00 97.00 74 ASP A O 1
ATOM 608 N N . LEU A 1 75 ? -4.259 9.934 1.630 1.00 97.94 75 LEU A N 1
ATOM 609 C CA . LEU A 1 75 ? -4.149 9.721 3.068 1.00 97.94 75 LEU A CA 1
ATOM 610 C C . LEU A 1 75 ? -2.821 9.043 3.429 1.00 97.94 75 LEU A C 1
ATOM 612 O O 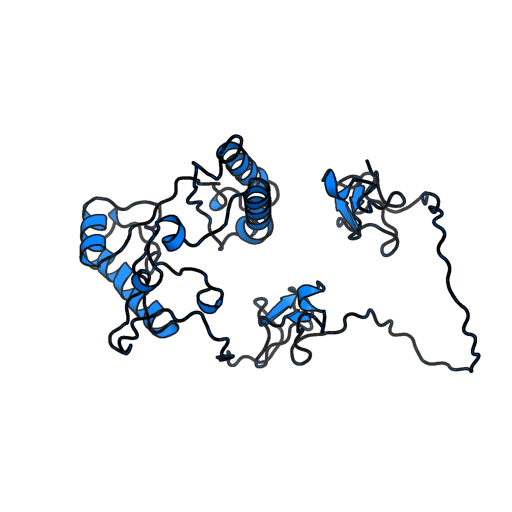. LEU A 1 75 ? -2.609 7.868 3.134 1.00 97.94 75 LEU A O 1
ATOM 616 N N . ASP A 1 76 ? -1.938 9.794 4.084 1.00 98.44 76 ASP A N 1
ATOM 617 C CA . ASP A 1 76 ? -0.675 9.308 4.645 1.00 98.44 76 ASP A CA 1
ATOM 618 C C . ASP A 1 76 ? -0.732 9.388 6.165 1.00 98.44 76 ASP A C 1
ATOM 620 O O . ASP A 1 76 ? -0.821 10.467 6.742 1.00 98.44 76 ASP A O 1
ATOM 624 N N . THR A 1 77 ? -0.714 8.229 6.802 1.00 98.44 77 THR A N 1
ATOM 625 C CA . THR A 1 77 ? -0.738 8.037 8.258 1.00 98.44 77 THR A CA 1
ATOM 626 C C . THR A 1 77 ? 0.665 8.047 8.859 1.00 98.44 77 THR A C 1
ATOM 628 O O . THR A 1 77 ? 0.819 7.890 10.069 1.00 98.44 77 THR A O 1
ATOM 631 N N . GLU A 1 78 ? 1.708 8.209 8.042 1.00 98.31 78 GLU A N 1
ATOM 632 C CA . GLU A 1 78 ? 3.099 8.303 8.475 1.00 98.31 78 GLU A CA 1
ATOM 633 C C . GLU A 1 78 ? 3.554 7.105 9.332 1.00 98.31 78 GLU A C 1
ATOM 635 O O . GLU A 1 78 ? 4.396 7.251 10.221 1.00 98.31 78 GLU A O 1
ATOM 640 N N . GLY A 1 79 ? 3.024 5.897 9.089 1.00 97.06 79 GLY A N 1
ATOM 641 C CA . GLY A 1 79 ? 3.383 4.694 9.859 1.00 97.06 79 GLY A CA 1
ATOM 642 C C . GLY A 1 79 ? 4.895 4.423 9.877 1.00 97.06 79 GLY A C 1
ATOM 643 O O . GLY A 1 79 ? 5.456 3.993 10.883 1.00 97.06 79 GLY A O 1
ATOM 644 N N . TYR A 1 80 ? 5.587 4.812 8.803 1.00 96.00 80 TYR A N 1
ATOM 645 C CA . TYR A 1 80 ? 7.044 4.731 8.668 1.00 96.00 80 TYR A CA 1
ATOM 646 C C . TYR A 1 80 ? 7.834 5.673 9.601 1.00 96.00 80 TYR A C 1
ATOM 648 O O . TYR A 1 80 ? 9.025 5.448 9.819 1.00 96.00 80 TYR A O 1
ATOM 656 N N . LEU A 1 81 ? 7.211 6.723 10.153 1.00 97.94 81 LEU A N 1
ATOM 657 C CA . LEU A 1 81 ? 7.802 7.586 11.188 1.00 97.94 81 LEU A CA 1
ATOM 658 C C . LEU A 1 81 ? 7.464 7.119 12.609 1.00 97.94 81 LEU A C 1
ATOM 660 O O . LEU A 1 81 ? 8.116 7.550 13.559 1.00 97.94 81 LEU A O 1
ATOM 664 N N . ASN A 1 82 ? 6.468 6.242 12.757 1.00 97.62 82 ASN A N 1
ATOM 665 C CA . ASN A 1 82 ? 5.850 5.893 14.034 1.00 97.62 82 ASN A CA 1
ATOM 666 C C . ASN A 1 82 ? 5.942 4.383 14.352 1.00 97.62 82 ASN A C 1
ATOM 668 O O . ASN A 1 82 ? 5.080 3.837 15.040 1.00 97.62 82 ASN A O 1
ATOM 672 N N . ASP A 1 83 ? 7.004 3.703 13.897 1.00 95.38 83 ASP A N 1
ATOM 673 C CA . ASP A 1 83 ? 7.241 2.256 14.097 1.00 95.38 83 ASP A CA 1
ATOM 674 C C . ASP A 1 83 ? 7.753 1.899 15.514 1.00 95.38 83 ASP A C 1
ATOM 676 O O . ASP A 1 83 ? 8.682 1.115 15.700 1.00 95.38 83 ASP A O 1
ATOM 680 N N . ASP A 1 84 ? 7.142 2.500 16.537 1.00 95.50 84 ASP A N 1
ATOM 681 C CA . ASP A 1 84 ? 7.353 2.204 17.956 1.00 95.50 84 ASP A CA 1
ATOM 682 C C . ASP A 1 84 ? 5.988 2.054 18.658 1.00 95.50 84 ASP A C 1
ATOM 684 O O . ASP A 1 84 ? 5.075 2.838 18.374 1.00 95.50 84 ASP A O 1
ATOM 688 N N . PRO A 1 85 ? 5.811 1.087 19.585 1.00 90.12 85 PRO A N 1
ATOM 689 C CA . PRO A 1 85 ? 4.543 0.888 20.293 1.00 90.12 85 PRO A CA 1
ATOM 690 C C . PRO A 1 85 ? 3.970 2.144 20.966 1.00 90.12 85 PRO A C 1
ATOM 692 O O . PRO A 1 85 ? 2.759 2.231 21.157 1.00 90.12 85 PRO A O 1
ATOM 695 N N . THR A 1 86 ? 4.822 3.096 21.354 1.00 92.94 86 THR A N 1
ATOM 696 C CA . THR A 1 86 ? 4.419 4.349 22.009 1.00 92.94 86 THR A CA 1
ATOM 697 C C . THR A 1 86 ? 4.113 5.484 21.032 1.00 92.94 86 THR A C 1
ATOM 699 O O . THR A 1 86 ? 3.428 6.429 21.413 1.00 92.94 86 THR A O 1
ATOM 702 N N . LEU A 1 87 ? 4.587 5.397 19.784 1.00 97.19 87 LEU A N 1
ATOM 703 C CA . LEU A 1 87 ? 4.418 6.439 18.763 1.00 97.19 87 LEU A CA 1
ATOM 704 C C . LEU A 1 87 ? 3.309 6.124 17.760 1.00 97.19 87 LEU A C 1
ATOM 706 O O . LEU A 1 87 ? 2.741 7.048 17.189 1.00 97.19 87 LEU A O 1
ATOM 710 N N . ILE A 1 88 ? 2.954 4.850 17.573 1.00 97.94 88 ILE A N 1
ATOM 711 C CA . ILE A 1 88 ? 1.949 4.430 16.581 1.00 97.94 88 ILE A CA 1
ATOM 712 C C . ILE A 1 88 ? 0.568 5.072 16.782 1.00 97.94 88 ILE A C 1
ATOM 714 O O . ILE A 1 88 ? -0.230 5.130 15.850 1.00 97.94 88 ILE A O 1
ATOM 718 N N . GLN A 1 89 ? 0.286 5.595 17.980 1.00 98.00 89 GLN A N 1
ATOM 719 C CA . GLN A 1 89 ? -0.926 6.372 18.225 1.00 98.00 89 GLN A CA 1
ATOM 720 C C . GLN A 1 89 ? -1.000 7.624 17.337 1.00 98.00 89 GLN A C 1
ATOM 722 O O . GLN A 1 89 ? -2.080 7.931 16.855 1.00 98.00 89 GLN A O 1
ATOM 727 N N . ASN A 1 90 ? 0.127 8.269 17.014 1.00 98.75 90 ASN A N 1
ATOM 728 C CA . ASN A 1 90 ? 0.145 9.423 16.107 1.00 98.75 90 ASN A CA 1
ATOM 729 C C . ASN A 1 90 ? -0.452 9.068 14.733 1.00 98.75 90 ASN A C 1
ATOM 731 O O . ASN A 1 90 ? -1.243 9.827 14.184 1.00 98.75 90 ASN A O 1
ATOM 735 N N . SER A 1 91 ? -0.119 7.889 14.195 1.00 98.81 91 SER A N 1
ATOM 736 C CA . SER A 1 91 ? -0.663 7.406 12.920 1.00 98.81 91 SER A CA 1
ATOM 737 C C . SER A 1 91 ? -2.160 7.109 12.984 1.00 98.81 91 SER A C 1
ATOM 739 O O . SER A 1 91 ? -2.877 7.351 12.015 1.00 98.81 91 SER A O 1
ATOM 741 N N . LYS A 1 92 ? -2.642 6.607 14.128 1.00 98.69 92 LYS A N 1
ATOM 742 C CA . LYS A 1 92 ? -4.075 6.389 14.372 1.00 98.69 92 LYS A CA 1
ATOM 743 C C . LYS A 1 92 ? -4.831 7.710 14.462 1.00 98.69 92 LYS A C 1
ATOM 745 O O . LYS A 1 92 ? -5.878 7.838 13.846 1.00 98.69 92 LYS A O 1
ATOM 750 N N . ASP A 1 93 ? -4.258 8.700 15.140 1.00 98.81 93 ASP A N 1
ATOM 751 C CA . ASP A 1 93 ? -4.848 10.033 15.260 1.00 98.81 93 ASP A CA 1
ATOM 752 C C . ASP A 1 93 ? -4.945 10.724 13.884 1.00 98.81 93 ASP A C 1
ATOM 754 O O . ASP A 1 93 ? -5.950 11.372 13.592 1.00 98.81 93 ASP A O 1
ATOM 758 N N . ILE A 1 94 ? -3.945 10.543 13.006 1.00 98.75 94 ILE A N 1
ATOM 759 C CA . ILE A 1 94 ? -3.997 11.021 11.611 1.00 98.75 94 ILE A CA 1
ATOM 760 C C . ILE A 1 94 ? -5.121 10.325 10.831 1.00 98.75 94 ILE A C 1
ATOM 762 O O . ILE A 1 94 ? -5.868 10.994 10.116 1.00 98.75 94 ILE A O 1
ATOM 766 N N . TRP A 1 95 ? -5.253 8.998 10.968 1.00 98.56 95 TRP A N 1
ATOM 767 C CA . TRP A 1 95 ? -6.350 8.247 10.352 1.00 98.56 95 TRP A CA 1
ATOM 768 C C . TRP A 1 95 ? -7.707 8.781 10.816 1.00 98.56 95 TRP A C 1
ATOM 770 O O . TRP A 1 95 ? -8.520 9.169 9.980 1.00 98.56 95 TRP A O 1
ATOM 780 N N . ASP A 1 96 ? -7.924 8.864 12.129 1.00 98.44 96 ASP A N 1
ATOM 781 C CA . ASP A 1 96 ? -9.190 9.311 12.708 1.00 98.44 96 ASP A CA 1
ATOM 782 C C . ASP A 1 96 ? -9.542 10.727 12.256 1.00 98.44 96 ASP A C 1
ATOM 784 O O . ASP A 1 96 ? -10.675 10.982 11.861 1.00 98.44 96 ASP A O 1
ATOM 788 N N . GLN A 1 97 ? -8.565 11.637 12.230 1.00 98.31 97 GLN A N 1
ATOM 789 C CA . GLN A 1 97 ? -8.778 12.998 11.746 1.00 98.31 97 GLN A CA 1
ATOM 790 C C . GLN A 1 97 ? -9.193 13.044 10.267 1.00 98.31 97 GLN A C 1
ATOM 792 O O . GLN A 1 97 ? -9.947 13.935 9.876 1.00 98.31 97 GLN A O 1
ATOM 797 N N . ALA A 1 98 ? -8.687 12.128 9.440 1.00 97.31 98 ALA A N 1
ATOM 798 C CA . ALA A 1 98 ? -9.023 12.078 8.022 1.00 97.31 98 ALA A CA 1
ATOM 799 C C . ALA A 1 98 ? -10.425 11.508 7.769 1.00 97.31 98 ALA A C 1
ATOM 801 O O . ALA A 1 98 ? -11.106 11.959 6.846 1.00 97.31 98 ALA A O 1
ATOM 802 N N . VAL A 1 99 ? -10.853 10.525 8.567 1.00 96.81 99 VAL A N 1
ATOM 803 C CA . VAL A 1 99 ? -12.129 9.828 8.350 1.00 96.81 99 VAL A CA 1
ATOM 804 C C . VAL A 1 99 ? -13.284 10.371 9.193 1.00 96.81 99 VAL A C 1
ATOM 806 O O . VAL A 1 99 ? -14.442 10.109 8.854 1.00 96.81 99 VAL A O 1
ATOM 809 N N . ASP A 1 100 ? -13.015 11.146 10.247 1.00 95.38 100 ASP A N 1
ATOM 810 C CA . ASP A 1 100 ? -14.055 11.778 11.061 1.00 95.38 100 ASP A CA 1
ATOM 811 C C . ASP A 1 100 ? -14.919 12.729 10.217 1.00 95.38 100 ASP A C 1
ATOM 813 O O . ASP A 1 100 ? -14.437 13.618 9.515 1.00 95.38 100 ASP A O 1
ATOM 817 N N . GLY A 1 101 ? -16.234 12.511 10.260 1.00 92.06 101 GLY A N 1
ATOM 818 C CA . GLY A 1 101 ? -17.210 13.256 9.462 1.00 92.06 101 GLY A CA 1
ATOM 819 C C . GLY A 1 101 ? -17.231 12.939 7.960 1.00 92.06 101 GLY A C 1
ATOM 820 O O . GLY A 1 101 ? -18.002 13.579 7.240 1.00 92.06 101 GLY A O 1
ATOM 821 N N . SER A 1 102 ? -16.439 11.972 7.486 1.00 97.12 102 SER A N 1
ATOM 822 C CA . SER A 1 102 ? -16.476 11.518 6.090 1.00 97.12 102 SER A CA 1
ATOM 823 C C . SER A 1 102 ? -17.752 10.718 5.772 1.00 97.12 102 SER A C 1
ATOM 825 O O . SER A 1 102 ? -18.375 10.120 6.653 1.00 97.12 102 SER A O 1
ATOM 827 N N . ASP A 1 103 ? -18.169 10.717 4.505 1.00 96.69 103 ASP A N 1
ATOM 828 C CA . ASP A 1 103 ? -19.359 10.024 4.010 1.00 96.69 103 ASP A CA 1
ATOM 829 C C . ASP A 1 103 ? -18.955 8.913 3.023 1.00 96.69 103 ASP A C 1
ATOM 831 O O . ASP A 1 103 ? -18.550 9.221 1.900 1.00 96.69 103 ASP A O 1
ATOM 835 N N . PRO A 1 104 ? -19.152 7.620 3.353 1.00 95.12 104 PRO A N 1
ATOM 836 C CA . PRO A 1 104 ? -18.738 6.497 2.503 1.00 95.12 104 PRO A CA 1
ATOM 837 C C . PRO A 1 104 ? -19.441 6.434 1.139 1.00 95.12 104 PRO A C 1
ATOM 839 O O . PRO A 1 104 ? -19.086 5.616 0.291 1.00 95.12 104 PRO A O 1
ATOM 842 N N . THR A 1 105 ? -20.462 7.264 0.908 1.00 94.69 105 THR A N 1
ATOM 843 C CA . THR A 1 105 ? -21.137 7.382 -0.392 1.00 94.69 105 THR A CA 1
ATOM 844 C C . THR A 1 105 ? -20.556 8.474 -1.288 1.00 94.69 105 THR A C 1
ATOM 846 O O . THR A 1 105 ? -20.899 8.5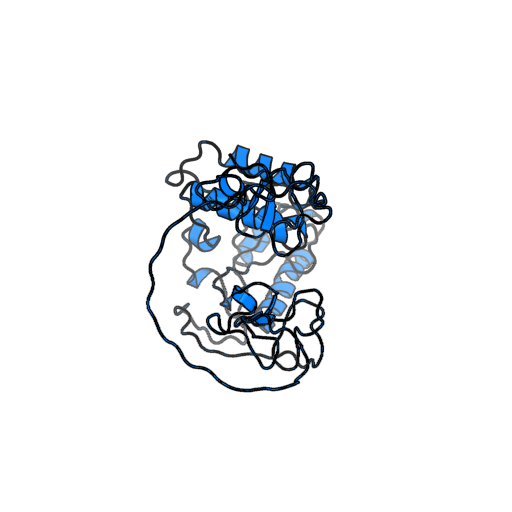29 -2.472 1.00 94.69 105 THR A O 1
ATOM 849 N N . LYS A 1 106 ? -19.711 9.355 -0.742 1.00 96.06 106 LYS A N 1
ATOM 850 C CA . LYS A 1 106 ? -19.153 10.523 -1.441 1.00 96.06 106 LYS A CA 1
ATOM 851 C C . LYS A 1 106 ? -17.634 10.572 -1.408 1.00 96.06 106 LYS A C 1
ATOM 853 O O . LYS A 1 106 ? -17.038 11.048 -2.372 1.00 96.06 106 LYS A O 1
ATOM 858 N N . ASP A 1 107 ? -17.050 10.092 -0.322 1.00 97.00 107 ASP A N 1
ATOM 859 C CA . ASP A 1 107 ? -15.628 10.161 -0.054 1.00 97.00 107 ASP A CA 1
ATOM 860 C C . ASP A 1 107 ? -14.965 8.805 -0.315 1.00 97.00 107 ASP A C 1
ATOM 862 O O . ASP A 1 107 ? -15.590 7.741 -0.299 1.00 97.00 107 ASP A O 1
ATOM 866 N N . SER A 1 108 ? -13.672 8.851 -0.603 1.00 96.31 108 SER A N 1
ATOM 867 C CA . SER A 1 108 ? -12.832 7.684 -0.841 1.00 96.31 108 SER A CA 1
ATOM 868 C C . SER A 1 108 ? -11.399 8.045 -0.501 1.00 96.31 108 SER A C 1
ATOM 870 O O . SER A 1 108 ? -11.001 9.181 -0.744 1.00 96.31 108 SER A O 1
ATOM 872 N N . PHE A 1 109 ? -10.630 7.071 -0.026 1.00 97.50 109 PHE A N 1
ATOM 873 C CA . PHE A 1 109 ? -9.237 7.276 0.343 1.00 97.50 109 PHE A CA 1
ATOM 874 C C . PHE A 1 109 ? -8.354 6.227 -0.327 1.00 97.50 109 PHE A C 1
ATOM 876 O O . PHE A 1 109 ? -8.636 5.026 -0.280 1.00 97.50 109 PHE A O 1
ATOM 883 N N . LEU A 1 110 ? -7.256 6.679 -0.921 1.00 98.00 110 LEU A N 1
ATOM 884 C CA . LEU A 1 110 ? -6.096 5.858 -1.226 1.00 98.00 110 LEU A CA 1
ATOM 885 C C . LEU A 1 110 ? -5.091 6.069 -0.100 1.00 98.00 110 LEU A C 1
ATOM 887 O O . LEU A 1 110 ? -4.355 7.053 -0.090 1.00 98.00 110 LEU A O 1
ATOM 891 N N . GLN A 1 111 ? -5.084 5.135 0.846 1.00 98.00 111 GLN A N 1
ATOM 892 C CA . GLN A 1 111 ? -4.221 5.177 2.019 1.00 98.00 111 GLN A CA 1
ATOM 893 C C . GLN A 1 111 ? -2.859 4.526 1.726 1.00 98.00 111 GLN A C 1
ATOM 895 O O . GLN A 1 111 ? -2.788 3.498 1.044 1.00 98.00 111 GLN A O 1
ATOM 900 N N . ILE A 1 112 ? -1.771 5.135 2.209 1.00 98.25 112 ILE A N 1
ATOM 901 C CA . ILE A 1 112 ? -0.415 4.585 2.091 1.00 98.25 112 ILE A CA 1
ATOM 902 C C . ILE A 1 112 ? 0.089 3.998 3.411 1.00 98.25 112 ILE A C 1
ATOM 904 O O . ILE A 1 112 ? 0.147 4.669 4.431 1.00 98.25 112 ILE A O 1
ATOM 908 N N . GLU A 1 113 ? 0.596 2.768 3.339 1.00 98.06 113 GLU A N 1
ATOM 909 C CA . GLU A 1 113 ? 1.382 2.132 4.396 1.00 98.06 113 GLU A CA 1
ATOM 910 C C . GLU A 1 113 ? 2.634 1.442 3.846 1.00 98.06 113 GLU A C 1
ATOM 912 O O . GLU A 1 113 ? 2.816 1.289 2.632 1.00 98.06 113 GLU A O 1
ATOM 917 N N . HIS A 1 114 ? 3.490 0.996 4.768 1.00 98.25 114 HIS A N 1
ATOM 918 C CA . HIS A 1 114 ? 4.667 0.187 4.470 1.00 98.25 114 HIS A CA 1
ATOM 919 C C . HIS A 1 114 ? 4.697 -1.056 5.374 1.00 98.25 114 HIS A C 1
ATOM 921 O O . HIS A 1 114 ? 5.004 -0.986 6.561 1.00 98.25 114 HIS A O 1
ATOM 927 N N . ASP A 1 115 ? 4.424 -2.218 4.787 1.00 97.19 115 ASP A N 1
ATOM 928 C CA . ASP A 1 115 ? 4.325 -3.527 5.450 1.00 97.19 115 ASP A CA 1
ATOM 929 C C . ASP A 1 115 ? 5.663 -4.076 5.983 1.00 97.19 115 ASP A C 1
ATOM 931 O O . ASP A 1 115 ? 5.705 -5.110 6.646 1.00 97.19 115 ASP A O 1
ATOM 935 N N . ILE A 1 116 ? 6.765 -3.364 5.742 1.00 95.88 116 ILE A N 1
ATOM 936 C CA . ILE A 1 116 ? 8.074 -3.654 6.340 1.00 95.88 116 ILE A CA 1
ATOM 937 C C . ILE A 1 116 ? 8.188 -3.188 7.803 1.00 95.88 116 ILE A C 1
ATOM 939 O O . ILE A 1 116 ? 9.154 -3.558 8.472 1.00 95.88 116 ILE A O 1
ATOM 943 N N . HIS A 1 117 ? 7.237 -2.380 8.289 1.00 95.12 117 HIS A N 1
ATOM 944 C CA . HIS A 1 117 ? 7.204 -1.850 9.655 1.00 95.12 117 HIS A CA 1
ATOM 945 C C . HIS A 1 117 ? 6.314 -2.696 10.564 1.00 95.12 117 HIS A C 1
ATOM 947 O O . HIS A 1 117 ? 5.183 -3.047 10.218 1.00 95.12 117 HIS A O 1
ATOM 953 N N . TYR A 1 118 ? 6.822 -3.021 11.753 1.00 94.25 118 TYR A N 1
ATOM 954 C CA . TYR A 1 118 ? 6.145 -3.940 12.665 1.00 94.25 118 TYR A CA 1
ATOM 955 C C . TYR A 1 118 ? 4.823 -3.354 13.169 1.00 94.25 118 TYR A C 1
ATOM 957 O O . TYR A 1 118 ? 3.800 -4.041 13.163 1.00 94.25 118 TYR A O 1
ATOM 965 N N . GLN A 1 119 ? 4.827 -2.089 13.599 1.00 97.50 119 GLN A N 1
ATOM 966 C CA . GLN A 1 119 ? 3.625 -1.434 14.111 1.00 97.50 119 GLN A CA 1
ATOM 967 C C . GLN A 1 119 ? 2.586 -1.200 13.013 1.00 97.50 119 GLN A C 1
ATOM 969 O O . GLN A 1 119 ? 1.392 -1.330 13.281 1.00 97.50 119 GLN A O 1
ATOM 974 N N . THR A 1 120 ? 3.011 -0.945 11.773 1.00 97.88 120 THR A N 1
ATOM 975 C CA . THR A 1 120 ? 2.092 -0.861 10.631 1.00 97.88 120 THR A CA 1
ATOM 976 C C . THR A 1 120 ? 1.293 -2.160 10.473 1.00 97.88 120 THR A C 1
ATOM 978 O O . THR A 1 120 ? 0.063 -2.127 10.403 1.00 97.88 120 THR A O 1
ATOM 981 N N . VAL A 1 121 ? 1.967 -3.316 10.484 1.00 95.94 121 VAL A N 1
ATOM 982 C CA . VAL A 1 121 ? 1.323 -4.621 10.252 1.00 95.94 121 VAL A CA 1
ATOM 983 C C . VAL A 1 121 ? 0.498 -5.088 11.452 1.00 95.94 121 VAL A C 1
ATOM 985 O O . VAL A 1 121 ? -0.665 -5.449 11.296 1.00 95.94 121 VAL A O 1
ATOM 988 N N . TYR A 1 122 ? 1.079 -5.093 12.653 1.00 92.06 122 TYR A N 1
ATOM 989 C CA . TYR A 1 122 ? 0.487 -5.771 13.815 1.00 92.06 122 TYR A CA 1
ATOM 990 C C . TYR A 1 122 ? -0.358 -4.867 14.719 1.00 92.06 122 TYR A C 1
ATOM 992 O O . TYR A 1 122 ? -0.863 -5.335 15.738 1.00 92.06 122 TYR A O 1
ATOM 1000 N N . ASN A 1 123 ? -0.482 -3.578 14.394 1.00 94.88 123 ASN A N 1
ATOM 1001 C CA . ASN A 1 123 ? -1.204 -2.617 15.228 1.00 94.88 123 ASN A CA 1
ATOM 1002 C C . ASN A 1 123 ? -2.079 -1.677 14.390 1.00 94.88 123 ASN A C 1
ATOM 1004 O O . ASN A 1 123 ? -3.295 -1.640 14.561 1.00 94.88 123 ASN A O 1
ATOM 1008 N N . LEU A 1 124 ? -1.479 -0.940 13.457 1.00 98.06 124 LEU A N 1
ATOM 1009 C CA . LEU A 1 124 ? -2.188 0.085 12.694 1.00 98.06 124 LEU A CA 1
ATOM 1010 C C . LEU A 1 124 ? -3.170 -0.503 11.674 1.00 98.06 124 LEU A C 1
ATOM 1012 O O . LEU A 1 124 ? -4.282 -0.002 11.560 1.00 98.06 124 LEU A O 1
ATOM 1016 N N . THR A 1 125 ? -2.803 -1.589 10.987 1.00 97.69 125 THR A N 1
ATOM 1017 C CA . THR A 1 125 ? -3.673 -2.229 9.981 1.00 97.69 125 THR A CA 1
ATOM 1018 C C . THR A 1 125 ? -5.016 -2.673 10.573 1.00 97.69 125 THR A C 1
ATOM 1020 O O . THR A 1 125 ? -6.061 -2.395 9.990 1.00 97.69 125 THR A O 1
ATOM 1023 N N . ASP A 1 126 ? -5.005 -3.321 11.742 1.00 95.00 126 ASP A N 1
ATOM 1024 C CA . ASP A 1 126 ? -6.228 -3.761 12.434 1.00 95.00 126 ASP A CA 1
ATOM 1025 C C . ASP A 1 126 ? -7.110 -2.573 12.846 1.00 95.00 126 ASP A C 1
ATOM 1027 O O . ASP A 1 126 ? -8.322 -2.573 12.616 1.00 95.00 126 ASP A O 1
ATOM 1031 N N . TYR A 1 127 ? -6.483 -1.514 13.370 1.00 97.56 127 TYR A N 1
ATOM 1032 C CA . TYR A 1 127 ? -7.172 -0.281 13.743 1.00 97.56 127 TYR A CA 1
ATOM 1033 C C . TYR A 1 127 ? -7.864 0.385 12.546 1.00 97.56 127 TYR A C 1
ATOM 1035 O O . TYR A 1 127 ? -9.057 0.685 12.606 1.00 97.56 127 TYR A O 1
ATOM 1043 N N . ILE A 1 128 ? -7.124 0.566 11.447 1.00 98.19 128 ILE A N 1
ATOM 1044 C CA . ILE A 1 128 ? -7.621 1.183 10.214 1.00 98.19 128 ILE A CA 1
ATOM 1045 C C . ILE A 1 128 ? -8.790 0.376 9.650 1.00 98.19 128 ILE A C 1
ATOM 1047 O O . ILE A 1 128 ? -9.834 0.949 9.355 1.00 98.19 128 ILE A O 1
ATOM 1051 N N . LEU A 1 129 ? -8.648 -0.948 9.520 1.00 96.12 129 LEU A N 1
ATOM 1052 C CA . LEU A 1 129 ? -9.706 -1.792 8.957 1.00 96.12 129 LEU A CA 1
ATOM 1053 C C . LEU A 1 129 ? -10.967 -1.788 9.827 1.00 96.12 129 LEU A C 1
ATOM 1055 O O . LEU A 1 129 ? -12.069 -1.707 9.287 1.00 96.12 129 LEU A O 1
ATOM 1059 N N . THR A 1 130 ? -10.815 -1.827 11.153 1.00 95.94 130 THR A N 1
ATOM 1060 C CA . THR A 1 130 ? -11.947 -1.748 12.088 1.00 95.94 130 THR A CA 1
ATOM 1061 C C . THR A 1 130 ? -12.706 -0.433 11.914 1.00 95.94 130 THR A C 1
ATOM 1063 O O . THR A 1 130 ? -13.902 -0.454 11.630 1.00 95.94 130 THR A O 1
ATOM 1066 N N . SER A 1 131 ? -12.000 0.700 11.984 1.00 96.81 131 SER A N 1
ATOM 1067 C CA . SER A 1 131 ? -12.581 2.039 11.808 1.00 96.81 131 SER A CA 1
ATOM 1068 C C . SER A 1 131 ? -13.240 2.204 10.429 1.00 96.81 131 SER A C 1
ATOM 1070 O O . SER A 1 131 ? -14.384 2.649 10.323 1.00 96.81 131 SER A O 1
ATOM 1072 N N . LEU A 1 132 ? -12.573 1.743 9.364 1.00 96.44 132 LEU A N 1
ATOM 1073 C CA . LEU A 1 132 ? -13.079 1.769 7.990 1.00 96.44 132 LEU A CA 1
ATOM 1074 C C . LEU A 1 132 ? -14.429 1.043 7.868 1.00 96.44 132 LEU A C 1
ATOM 1076 O O . LEU A 1 132 ? -15.376 1.584 7.291 1.00 96.44 132 LEU A O 1
ATOM 1080 N N . PHE A 1 133 ? -14.540 -0.170 8.414 1.00 95.38 133 PHE A N 1
ATOM 1081 C CA . PHE A 1 133 ? -15.777 -0.948 8.336 1.00 95.38 133 PHE A CA 1
ATOM 1082 C C . PHE A 1 133 ? -16.886 -0.402 9.241 1.00 95.38 133 PHE A C 1
ATOM 1084 O O . PHE A 1 133 ? -18.049 -0.414 8.834 1.00 95.38 133 PHE A O 1
ATOM 1091 N N . GLU A 1 134 ? -16.554 0.114 10.427 1.00 95.19 134 GLU A N 1
ATOM 1092 C CA . GLU A 1 134 ? -17.520 0.772 11.319 1.00 95.19 134 GLU A CA 1
ATOM 1093 C C . GLU A 1 134 ? -18.145 2.016 10.674 1.00 95.19 134 GLU A C 1
ATOM 1095 O O . GLU A 1 134 ? -19.344 2.259 10.827 1.00 95.19 134 GLU A O 1
ATOM 1100 N N . LEU A 1 135 ? -17.363 2.754 9.883 1.00 94.31 135 LEU A N 1
ATOM 1101 C CA . LEU A 1 135 ? -17.821 3.910 9.111 1.00 94.31 135 LEU A CA 1
ATOM 1102 C C . LEU A 1 135 ? -18.561 3.535 7.815 1.00 94.31 135 LEU A C 1
ATOM 1104 O O . LEU A 1 135 ? -19.023 4.415 7.093 1.00 94.31 135 LEU A O 1
ATOM 1108 N N . GLY A 1 136 ? -18.715 2.242 7.510 1.00 94.69 136 GLY A N 1
ATOM 1109 C CA . GLY A 1 136 ? -19.469 1.760 6.349 1.00 94.69 136 GLY A CA 1
ATOM 1110 C C . GLY A 1 136 ? -18.710 1.801 5.020 1.00 94.69 136 GLY A C 1
ATOM 1111 O O . GLY A 1 136 ? -19.316 1.585 3.966 1.00 94.69 136 GLY A O 1
ATOM 1112 N N . TYR A 1 137 ? -17.400 2.044 5.045 1.00 96.69 137 TYR A N 1
ATOM 1113 C CA . TYR A 1 137 ? -16.548 1.907 3.868 1.00 96.69 137 TYR A CA 1
ATOM 1114 C C . TYR A 1 137 ? -16.284 0.434 3.540 1.00 96.69 137 TYR A C 1
ATOM 1116 O O . TYR A 1 137 ? -16.537 -0.487 4.319 1.00 96.69 137 TYR A O 1
ATOM 1124 N N . ARG A 1 138 ? -15.720 0.206 2.353 1.00 95.44 138 ARG A N 1
ATOM 1125 C CA . ARG A 1 138 ? -15.187 -1.089 1.926 1.00 95.44 138 ARG A CA 1
ATOM 1126 C C . ARG A 1 138 ? -13.704 -0.954 1.630 1.00 95.44 138 ARG A C 1
ATOM 1128 O O . ARG A 1 138 ? -13.305 -0.011 0.952 1.00 95.44 138 ARG A O 1
ATOM 1135 N N . SER A 1 139 ? -12.913 -1.932 2.057 1.00 95.12 139 SER A N 1
ATOM 1136 C CA . SER A 1 139 ? -11.556 -2.085 1.549 1.00 95.12 139 SER A CA 1
ATOM 1137 C C . SER A 1 139 ? -11.617 -2.742 0.171 1.00 95.12 139 SER A C 1
ATOM 1139 O O . SER A 1 139 ? -12.315 -3.736 -0.043 1.00 95.12 139 SER A O 1
ATOM 1141 N N . VAL A 1 140 ? -10.926 -2.143 -0.792 1.00 97.19 140 VAL A N 1
ATOM 1142 C CA . VAL A 1 140 ? -10.914 -2.579 -2.190 1.00 97.19 140 VAL A CA 1
ATOM 1143 C C . VAL A 1 140 ? -9.501 -2.463 -2.751 1.00 97.19 140 VAL A C 1
ATOM 1145 O O . VAL A 1 140 ? -8.654 -1.752 -2.213 1.00 97.19 140 VAL A O 1
ATOM 1148 N N . THR A 1 141 ? -9.229 -3.166 -3.846 1.00 98.38 141 THR A N 1
ATOM 1149 C CA . THR A 1 141 ? -7.978 -2.960 -4.596 1.00 98.38 141 THR A CA 1
ATOM 1150 C C . THR A 1 141 ? -7.950 -1.569 -5.240 1.00 98.38 141 THR A C 1
ATOM 1152 O O . THR A 1 141 ? -9.001 -0.978 -5.487 1.00 98.38 141 THR A O 1
ATOM 1155 N N . VAL A 1 142 ? -6.763 -1.053 -5.579 1.00 98.38 142 VAL A N 1
ATOM 1156 C CA . VAL A 1 142 ? -6.636 0.252 -6.258 1.00 98.38 142 VAL A CA 1
ATOM 1157 C C . VAL A 1 142 ? -7.374 0.249 -7.597 1.00 98.38 142 VAL A C 1
ATOM 1159 O O . VAL A 1 142 ? -8.051 1.214 -7.932 1.00 98.38 142 VAL A O 1
ATOM 1162 N N . GLY A 1 143 ? -7.294 -0.844 -8.355 1.00 97.88 143 GLY A N 1
ATOM 1163 C CA . GLY A 1 143 ? -8.028 -0.988 -9.606 1.00 97.88 143 GLY A CA 1
ATOM 1164 C C . GLY A 1 143 ? -9.542 -0.896 -9.413 1.00 97.88 143 GLY A C 1
ATOM 1165 O O . GLY A 1 143 ? -10.201 -0.169 -10.146 1.00 97.88 143 GLY A O 1
ATOM 1166 N N . GLU A 1 144 ? -10.097 -1.554 -8.390 1.00 97.38 144 GLU A N 1
ATOM 1167 C CA . GLU A 1 144 ? -11.524 -1.433 -8.056 1.00 97.38 144 GLU A CA 1
ATOM 1168 C C . GLU A 1 144 ? -11.891 -0.014 -7.595 1.00 97.38 144 GLU A C 1
ATOM 1170 O O . GLU A 1 144 ? -12.891 0.523 -8.068 1.00 97.38 144 GLU A O 1
ATOM 1175 N N . CYS A 1 145 ? -11.062 0.620 -6.757 1.00 96.19 145 CYS A N 1
ATOM 1176 C CA . CYS A 1 145 ? -11.226 2.018 -6.341 1.00 96.19 145 CYS A CA 1
ATOM 1177 C C . CYS A 1 145 ? -11.310 2.968 -7.550 1.00 96.19 145 CYS A C 1
ATOM 1179 O O . CYS A 1 145 ? -12.171 3.843 -7.602 1.00 96.19 145 CYS A O 1
ATOM 1181 N N . LEU A 1 146 ? -10.465 2.750 -8.561 1.00 96.25 146 LEU A N 1
ATOM 1182 C CA . LEU A 1 146 ? -10.419 3.559 -9.782 1.00 96.25 146 LEU A CA 1
ATOM 1183 C C . LEU A 1 146 ? -11.409 3.107 -10.870 1.00 96.25 146 LEU A C 1
ATOM 1185 O O . LEU A 1 146 ? -11.415 3.674 -11.965 1.00 96.25 146 LEU A O 1
ATOM 1189 N N . GLY A 1 147 ? -12.236 2.091 -10.604 1.00 96.12 147 GLY A N 1
ATOM 1190 C CA . GLY A 1 147 ? -13.184 1.543 -11.576 1.00 96.12 147 GLY A CA 1
ATOM 1191 C C . GLY A 1 147 ? -12.528 0.849 -12.778 1.00 96.12 147 GLY A C 1
ATOM 1192 O O . GLY A 1 147 ? -13.164 0.707 -13.823 1.00 96.12 147 GLY A O 1
ATOM 1193 N N . ASP A 1 148 ? -11.271 0.424 -12.655 1.00 97.12 148 ASP A N 1
ATOM 1194 C CA . ASP A 1 148 ? -10.524 -0.274 -13.698 1.00 97.12 148 ASP A CA 1
ATOM 1195 C C . ASP A 1 148 ? -10.711 -1.799 -13.582 1.00 97.12 148 ASP A C 1
ATOM 1197 O O . ASP A 1 148 ? -10.348 -2.394 -12.560 1.00 97.12 148 ASP A O 1
ATOM 1201 N N . PRO A 1 149 ? -11.253 -2.477 -14.611 1.00 94.94 149 PRO A N 1
ATOM 1202 C CA . PRO A 1 149 ? -11.450 -3.922 -14.586 1.00 94.94 149 PRO A CA 1
ATOM 1203 C C . PRO A 1 149 ? -10.156 -4.712 -14.353 1.00 94.94 149 PRO A C 1
ATOM 1205 O O . PRO A 1 149 ? -9.125 -4.429 -14.958 1.00 94.94 149 PRO A O 1
ATOM 1208 N N . ALA A 1 150 ? -10.238 -5.807 -13.589 1.00 93.88 150 ALA A N 1
ATOM 1209 C CA . ALA A 1 150 ? -9.088 -6.665 -13.272 1.00 93.88 150 ALA A CA 1
ATOM 1210 C C . ALA A 1 150 ? -8.322 -7.219 -14.487 1.00 93.88 150 ALA A C 1
ATOM 1212 O O . ALA A 1 150 ? -7.145 -7.559 -14.384 1.00 93.88 150 ALA A O 1
ATOM 1213 N N . SER A 1 151 ? -8.957 -7.283 -15.662 1.00 92.31 151 SER A N 1
ATOM 1214 C CA . SER A 1 151 ? -8.297 -7.652 -16.921 1.00 92.31 151 SER A CA 1
ATOM 1215 C C . SER A 1 151 ? -7.220 -6.663 -17.371 1.00 92.31 151 SER A C 1
ATOM 1217 O O . SER A 1 151 ? -6.406 -7.020 -18.218 1.00 92.31 151 SER A O 1
ATOM 1219 N N . ASN A 1 152 ? -7.223 -5.443 -16.834 1.00 95.12 152 ASN A N 1
ATOM 1220 C CA . ASN A 1 152 ? -6.315 -4.367 -17.220 1.00 95.12 152 ASN A CA 1
ATOM 1221 C C . ASN A 1 152 ? -5.119 -4.230 -16.265 1.00 95.12 152 ASN A C 1
ATOM 1223 O O . ASN A 1 152 ? -4.162 -3.523 -16.578 1.00 95.12 152 ASN A O 1
ATOM 1227 N N . TRP A 1 153 ? -5.137 -4.916 -15.115 1.00 97.31 153 TRP A N 1
ATOM 1228 C CA . TRP A 1 153 ? -4.141 -4.732 -14.053 1.00 97.31 153 TRP A CA 1
ATOM 1229 C C . TRP A 1 153 ? -2.777 -5.356 -14.363 1.00 97.31 153 TRP A C 1
ATOM 1231 O O . TRP A 1 153 ? -1.776 -4.967 -13.758 1.00 97.31 153 TRP A O 1
ATOM 1241 N N . TYR A 1 154 ? -2.717 -6.312 -15.296 1.00 97.75 154 TYR A N 1
ATOM 1242 C CA . TYR A 1 154 ? -1.505 -7.071 -15.606 1.00 97.75 154 TYR A CA 1
ATOM 1243 C C . TYR A 1 154 ? -1.325 -7.296 -17.110 1.00 97.75 154 TYR A C 1
ATOM 1245 O O . TYR A 1 154 ? -2.288 -7.355 -17.873 1.00 97.75 154 TYR A O 1
ATOM 1253 N N . ARG A 1 155 ? -0.071 -7.480 -17.531 1.00 94.06 155 ARG A N 1
ATOM 1254 C CA . ARG A 1 155 ? 0.322 -7.901 -18.883 1.00 94.06 155 ARG A CA 1
ATOM 1255 C C . ARG A 1 155 ? 1.065 -9.230 -18.829 1.00 94.06 155 ARG A C 1
ATOM 1257 O O . ARG A 1 155 ? 1.831 -9.484 -17.901 1.00 94.06 155 ARG A O 1
ATOM 1264 N N . ALA A 1 156 ? 0.865 -10.060 -19.849 1.00 84.88 156 ALA A N 1
ATOM 1265 C CA . ALA A 1 156 ? 1.634 -11.286 -20.025 1.00 84.88 156 ALA A CA 1
ATOM 1266 C C . ALA A 1 156 ? 3.066 -10.963 -20.483 1.00 84.88 156 ALA A C 1
ATOM 1268 O O . ALA A 1 156 ? 3.270 -10.104 -21.345 1.00 84.88 156 ALA A O 1
ATOM 1269 N N . GLY A 1 157 ? 4.060 -11.656 -19.923 1.00 72.62 157 GLY A N 1
ATOM 1270 C CA . GLY A 1 157 ? 5.428 -11.615 -20.437 1.00 72.62 157 GLY A CA 1
ATOM 1271 C C . GLY A 1 157 ? 5.617 -12.449 -21.711 1.00 72.62 157 GLY A C 1
ATOM 1272 O O . GLY A 1 157 ? 4.711 -13.171 -22.122 1.00 72.62 157 GLY A O 1
ATOM 1273 N N . PRO A 1 158 ? 6.816 -12.421 -22.323 1.00 62.72 158 PRO A N 1
ATOM 1274 C CA . PRO A 1 158 ? 7.104 -13.085 -23.603 1.00 62.72 158 PRO A CA 1
ATOM 1275 C C . PRO A 1 158 ? 6.876 -14.607 -23.619 1.00 62.72 158 PRO A C 1
ATOM 1277 O O . PRO A 1 158 ? 6.656 -15.180 -24.681 1.00 62.72 158 PRO A O 1
ATOM 1280 N N . SER A 1 159 ? 6.926 -15.257 -22.451 1.00 58.62 159 SER A N 1
ATOM 1281 C CA . SER A 1 159 ? 6.650 -16.694 -22.284 1.00 58.62 159 SER A CA 1
ATOM 1282 C C . SER A 1 159 ? 5.217 -16.994 -21.824 1.00 58.62 159 SER A C 1
ATOM 1284 O O . SER A 1 159 ? 4.853 -18.160 -21.686 1.00 58.62 159 SER A O 1
ATOM 1286 N N . GLY A 1 160 ? 4.409 -15.966 -21.556 1.00 51.25 160 GLY A N 1
ATOM 1287 C CA . GLY A 1 160 ? 3.016 -16.105 -21.156 1.00 51.25 160 GLY A CA 1
ATOM 1288 C C . GLY A 1 160 ? 2.134 -16.229 -22.390 1.00 51.25 160 GLY A C 1
ATOM 1289 O O . GLY A 1 160 ? 2.032 -15.303 -23.191 1.00 51.25 160 GLY A O 1
ATOM 1290 N N . THR A 1 161 ? 1.468 -17.369 -22.559 1.00 45.72 161 THR A N 1
ATOM 1291 C CA . THR A 1 161 ? 0.326 -17.456 -23.475 1.00 45.72 161 THR A CA 1
ATOM 1292 C C . THR A 1 161 ? -0.661 -16.348 -23.116 1.00 45.72 161 THR A C 1
ATOM 1294 O O . THR A 1 161 ? -1.027 -16.242 -21.948 1.00 45.72 161 THR A O 1
ATOM 1297 N N . ASN A 1 162 ? -1.081 -15.533 -24.091 1.00 46.44 162 ASN A N 1
ATOM 1298 C CA . ASN A 1 162 ? -2.124 -14.516 -23.934 1.00 46.44 162 ASN A CA 1
ATOM 1299 C C . ASN A 1 162 ? -3.409 -15.145 -23.364 1.00 46.44 162 ASN A C 1
ATOM 1301 O O . ASN A 1 162 ? -4.288 -15.564 -24.115 1.00 46.44 162 ASN A O 1
ATOM 1305 N N . THR A 1 163 ? -3.535 -15.222 -22.042 1.00 44.22 163 THR A N 1
ATOM 1306 C CA . THR A 1 163 ? -4.782 -15.573 -21.368 1.00 44.22 163 THR A CA 1
ATOM 1307 C C . THR A 1 163 ? -5.451 -14.282 -20.943 1.00 44.22 163 THR A C 1
ATOM 1309 O O . THR A 1 163 ? -5.395 -13.852 -19.794 1.00 44.22 163 THR A O 1
ATOM 1312 N N . SER A 1 164 ? -6.089 -13.643 -21.916 1.00 47.16 164 SER A N 1
ATOM 1313 C CA . SER A 1 164 ? -7.181 -12.718 -21.669 1.00 47.16 164 SER A CA 1
ATOM 1314 C C . SER A 1 164 ? -8.296 -13.471 -20.940 1.00 47.16 164 SER A C 1
ATOM 1316 O O . SER A 1 164 ? -9.058 -14.200 -21.569 1.00 47.16 164 SER A O 1
ATOM 1318 N N . LYS A 1 165 ? -8.334 -13.334 -19.605 1.00 40.28 165 LYS A N 1
ATOM 1319 C CA . LYS A 1 165 ? -9.517 -13.307 -18.716 1.00 40.28 165 LYS A CA 1
ATOM 1320 C C . LYS A 1 165 ? -9.084 -13.659 -17.282 1.00 40.28 165 LYS A C 1
ATOM 1322 O O . LYS A 1 165 ? -8.705 -14.808 -17.048 1.00 40.28 165 LYS A O 1
ATOM 1327 N N . PRO A 1 166 ? -9.219 -12.751 -16.297 1.00 43.16 166 PRO A N 1
ATOM 1328 C CA . PRO A 1 166 ? -9.322 -13.168 -14.908 1.00 43.16 166 PRO A CA 1
ATOM 1329 C C . PRO A 1 166 ? -10.619 -13.971 -14.809 1.00 43.16 166 PRO A C 1
ATOM 1331 O O . PRO A 1 166 ? -11.725 -13.435 -14.872 1.00 43.16 166 PRO A O 1
ATOM 1334 N N . THR A 1 167 ? -10.491 -15.289 -14.776 1.00 36.69 167 THR A N 1
ATOM 1335 C CA . THR A 1 167 ? -11.590 -16.142 -14.331 1.00 36.69 167 THR A CA 1
ATOM 1336 C C . THR A 1 167 ? -11.567 -16.066 -12.805 1.00 36.69 167 THR A C 1
ATOM 1338 O O . THR A 1 167 ? -10.469 -16.153 -12.251 1.00 36.69 167 THR A O 1
ATOM 1341 N N . PRO A 1 168 ? -12.713 -15.883 -12.116 1.00 39.94 168 PRO A N 1
ATOM 1342 C CA . PRO A 1 168 ? -12.762 -15.988 -10.660 1.00 39.94 168 PRO A CA 1
ATOM 1343 C C . PRO A 1 168 ? -12.011 -17.254 -10.239 1.00 39.94 168 PRO A C 1
ATOM 1345 O O . PRO A 1 168 ? -12.236 -18.293 -10.876 1.00 39.94 168 PRO A O 1
ATOM 1348 N N . PRO A 1 169 ? -11.085 -17.191 -9.265 1.00 37.75 169 PRO A N 1
ATOM 1349 C CA . PRO A 1 169 ? -10.227 -18.320 -8.962 1.00 37.75 169 PRO A CA 1
ATOM 1350 C C . PRO A 1 169 ? -11.105 -19.505 -8.570 1.00 37.75 169 PRO A C 1
ATOM 1352 O O . PRO A 1 169 ? -11.713 -19.550 -7.504 1.00 37.75 169 PRO A O 1
ATOM 1355 N N . THR A 1 170 ? -11.179 -20.488 -9.466 1.00 35.12 170 THR A N 1
ATOM 1356 C CA . THR A 1 170 ? -11.604 -21.825 -9.084 1.00 35.12 170 THR A CA 1
ATOM 1357 C C . THR A 1 170 ? -10.459 -22.372 -8.253 1.00 35.12 170 THR A C 1
ATOM 1359 O O . THR A 1 170 ? -9.343 -22.519 -8.756 1.00 35.12 170 THR A O 1
ATOM 1362 N N . ARG A 1 171 ? -10.736 -22.581 -6.963 1.00 42.41 171 ARG A N 1
ATOM 1363 C CA . ARG A 1 171 ? -9.814 -23.077 -5.939 1.00 42.41 171 ARG A CA 1
ATOM 1364 C C . ARG A 1 171 ? -9.046 -24.290 -6.466 1.00 42.41 171 ARG A C 1
ATOM 1366 O O . ARG A 1 171 ? -9.543 -25.410 -6.424 1.00 42.41 171 ARG A O 1
ATOM 1373 N N . THR A 1 172 ? -7.841 -24.050 -6.969 1.00 31.84 172 THR A N 1
ATOM 1374 C CA . THR A 1 172 ? -6.924 -25.104 -7.393 1.00 31.84 172 THR A CA 1
ATOM 1375 C C . THR A 1 172 ? -5.751 -25.044 -6.439 1.00 31.84 172 THR A C 1
ATOM 1377 O O . THR A 1 172 ? -4.940 -24.123 -6.471 1.00 31.84 172 THR A O 1
ATOM 1380 N N . THR A 1 173 ? -5.725 -26.001 -5.521 1.00 40.47 173 THR A N 1
ATOM 1381 C CA . THR A 1 173 ? -4.644 -26.238 -4.570 1.00 40.47 173 THR A CA 1
ATOM 1382 C C . THR A 1 173 ? -3.386 -26.643 -5.336 1.00 40.47 173 THR A C 1
ATOM 1384 O O . THR A 1 173 ? -3.144 -27.828 -5.554 1.00 40.47 173 THR A O 1
ATOM 1387 N N . ALA A 1 174 ? -2.597 -25.669 -5.778 1.00 38.47 174 ALA A N 1
ATOM 1388 C CA . ALA A 1 174 ? -1.252 -25.894 -6.292 1.00 38.47 174 ALA A CA 1
ATOM 1389 C C . ALA A 1 174 ? -0.250 -25.278 -5.308 1.00 38.47 174 ALA A C 1
ATOM 1391 O O . ALA A 1 174 ? 0.149 -24.123 -5.423 1.00 38.47 174 ALA A O 1
ATOM 1392 N N . SER A 1 175 ? 0.106 -26.079 -4.303 1.00 42.12 175 SER A N 1
ATOM 1393 C CA . SER A 1 175 ? 1.237 -25.856 -3.403 1.00 42.12 175 SER A CA 1
ATOM 1394 C C . SER A 1 175 ? 2.532 -25.994 -4.208 1.00 42.12 175 SER A C 1
ATOM 1396 O O . SER A 1 175 ? 2.921 -27.105 -4.572 1.00 42.12 175 SER A O 1
ATOM 1398 N N . VAL A 1 176 ? 3.198 -24.877 -4.508 1.00 40.72 176 VAL A N 1
ATOM 1399 C CA . VAL A 1 176 ? 4.626 -24.900 -4.843 1.00 40.72 176 VAL A CA 1
ATOM 1400 C C . VAL A 1 176 ? 5.382 -24.764 -3.526 1.00 40.72 176 VAL A C 1
ATOM 1402 O O . VAL A 1 176 ? 5.470 -23.692 -2.936 1.00 40.72 176 VAL A O 1
ATOM 1405 N N . ALA A 1 177 ? 5.858 -25.905 -3.046 1.00 41.56 177 ALA A N 1
ATOM 1406 C CA . ALA A 1 177 ? 6.608 -26.068 -1.814 1.00 41.56 177 ALA A CA 1
ATOM 1407 C C . ALA A 1 177 ? 8.011 -25.433 -1.859 1.00 41.56 177 ALA A C 1
ATOM 1409 O O . ALA A 1 177 ? 8.738 -25.663 -2.829 1.00 41.56 177 ALA A O 1
ATOM 1410 N N . PRO A 1 178 ? 8.467 -24.752 -0.791 1.00 40.72 178 PRO A N 1
ATOM 1411 C CA . PRO A 1 178 ? 9.889 -24.552 -0.532 1.00 40.72 178 PRO A CA 1
ATOM 1412 C C . PRO A 1 178 ? 10.535 -25.847 -0.004 1.00 40.72 178 PRO A C 1
ATOM 1414 O O . PRO A 1 178 ? 9.988 -26.534 0.852 1.00 40.72 178 PRO A O 1
ATOM 1417 N N . THR A 1 179 ? 11.739 -26.167 -0.482 1.00 40.94 179 THR A N 1
ATOM 1418 C CA . THR A 1 179 ? 12.526 -27.370 -0.136 1.00 40.94 179 THR A CA 1
ATOM 1419 C C . THR A 1 179 ? 13.248 -27.252 1.218 1.00 40.94 179 THR A C 1
ATOM 1421 O O . THR A 1 179 ? 14.451 -27.505 1.310 1.00 40.94 179 THR A O 1
ATOM 1424 N N . ARG A 1 180 ? 12.568 -26.804 2.278 1.00 61.53 180 ARG A N 1
ATOM 1425 C CA . ARG A 1 180 ? 13.161 -26.704 3.625 1.00 61.53 180 ARG A CA 1
ATOM 1426 C C . ARG A 1 180 ? 12.450 -27.639 4.593 1.00 61.53 180 ARG A C 1
ATOM 1428 O O . ARG A 1 180 ? 11.230 -27.688 4.632 1.00 61.53 180 ARG A O 1
ATOM 1435 N N . THR A 1 181 ? 13.227 -28.358 5.398 1.00 72.62 181 THR A N 1
ATOM 1436 C CA . THR A 1 181 ? 12.729 -29.192 6.498 1.00 72.62 181 THR A CA 1
ATOM 1437 C C . THR A 1 181 ? 13.198 -28.618 7.833 1.00 72.62 181 THR A C 1
ATOM 1439 O O . THR A 1 181 ? 14.393 -28.351 7.964 1.00 72.62 181 THR A O 1
ATOM 1442 N N . GLY A 1 182 ? 12.314 -28.436 8.820 1.00 86.88 182 GLY A N 1
ATOM 1443 C CA . GLY A 1 182 ? 12.693 -27.939 10.156 1.00 86.88 182 GLY A CA 1
ATOM 1444 C C . GLY A 1 182 ? 11.667 -27.012 10.816 1.00 86.88 182 GLY A C 1
ATOM 1445 O O . GLY A 1 182 ? 10.548 -26.886 10.336 1.00 86.88 182 GLY A O 1
ATOM 1446 N N . VAL A 1 183 ? 12.040 -26.375 11.932 1.00 91.69 183 VAL A N 1
ATOM 1447 C CA . VAL A 1 183 ? 11.175 -25.413 12.646 1.00 91.69 183 VAL A CA 1
ATOM 1448 C C . VAL A 1 183 ? 11.077 -24.101 11.864 1.00 91.69 183 VAL A C 1
ATOM 1450 O O . VAL A 1 183 ? 12.079 -23.611 11.343 1.00 91.69 183 VAL A O 1
ATOM 1453 N N . SER A 1 184 ? 9.879 -23.525 11.801 1.00 91.00 184 SER A N 1
ATOM 1454 C CA . SER A 1 184 ? 9.601 -22.260 11.125 1.00 91.00 184 SER A CA 1
ATOM 1455 C C . SER A 1 184 ? 10.410 -21.099 11.711 1.00 91.00 184 SER A C 1
ATOM 1457 O O . SER A 1 184 ? 10.332 -20.816 12.912 1.00 91.00 184 SER A O 1
ATOM 1459 N N . VAL A 1 185 ? 11.157 -20.407 10.845 1.00 88.62 185 VAL A N 1
ATOM 1460 C CA . VAL A 1 185 ? 11.997 -19.239 11.184 1.00 88.62 185 VAL A CA 1
ATOM 1461 C C . VAL A 1 185 ? 11.384 -17.905 10.755 1.00 88.62 185 VAL A C 1
ATOM 1463 O O . VAL A 1 185 ? 11.810 -16.854 11.231 1.00 88.62 185 VAL A O 1
ATOM 1466 N N . ASP A 1 186 ? 10.370 -17.946 9.895 1.00 77.31 186 ASP A N 1
ATOM 1467 C CA . ASP A 1 186 ? 9.710 -16.786 9.288 1.00 77.31 186 ASP A CA 1
ATOM 1468 C C . ASP A 1 186 ? 8.183 -16.784 9.475 1.00 77.31 186 ASP A C 1
ATOM 1470 O O . ASP A 1 186 ? 7.513 -15.876 8.997 1.00 77.31 186 ASP A O 1
ATOM 1474 N N . GLY A 1 187 ? 7.633 -17.776 10.181 1.00 84.69 187 GLY A N 1
ATOM 1475 C CA . GLY A 1 187 ? 6.200 -17.892 10.439 1.00 84.69 187 GLY A CA 1
ATOM 1476 C C . GLY A 1 187 ? 5.453 -18.717 9.396 1.00 84.69 187 GLY A C 1
ATOM 1477 O O . GLY A 1 187 ? 4.256 -18.918 9.560 1.00 84.69 187 GLY A O 1
ATOM 1478 N N . SER A 1 188 ? 6.127 -19.241 8.368 1.00 90.31 188 SER A N 1
ATOM 1479 C CA . SER A 1 188 ? 5.530 -20.165 7.397 1.00 90.31 188 SER A CA 1
ATOM 1480 C C . SER A 1 188 ? 5.627 -21.632 7.843 1.00 90.31 188 SER A C 1
ATOM 1482 O O . SER A 1 188 ? 6.569 -22.024 8.538 1.00 90.31 188 SER A O 1
ATOM 1484 N N . CYS A 1 189 ? 4.664 -22.464 7.450 1.00 92.00 189 CYS A N 1
ATOM 1485 C CA . CYS A 1 189 ? 4.634 -23.900 7.731 1.00 92.00 189 CYS A CA 1
ATOM 1486 C C . CYS A 1 189 ? 4.020 -24.700 6.579 1.00 92.00 189 CYS A C 1
ATOM 1488 O O . CYS A 1 189 ? 3.338 -24.154 5.712 1.00 92.00 189 CYS A O 1
ATOM 1490 N N . GLY A 1 190 ? 4.280 -26.008 6.558 1.00 86.44 190 GLY A N 1
ATOM 1491 C CA . GLY A 1 190 ? 3.970 -26.863 5.414 1.00 86.44 190 GLY A CA 1
ATOM 1492 C C . GLY A 1 190 ? 5.224 -27.405 4.735 1.00 86.44 190 GLY A C 1
ATOM 1493 O O . GLY A 1 190 ? 6.326 -26.899 4.929 1.00 86.44 190 GLY A O 1
ATOM 1494 N N . ASN A 1 191 ? 5.057 -28.435 3.901 1.00 84.19 191 ASN A N 1
ATOM 1495 C CA . ASN A 1 191 ? 6.090 -28.915 2.973 1.00 84.19 191 ASN A CA 1
ATOM 1496 C C . ASN A 1 191 ? 7.468 -29.240 3.597 1.00 84.19 191 ASN A C 1
ATOM 1498 O O . ASN A 1 191 ? 8.504 -29.036 2.971 1.00 84.19 191 ASN A O 1
ATOM 1502 N N . GLY A 1 192 ? 7.492 -29.768 4.821 1.00 82.56 192 GLY A N 1
ATOM 1503 C CA . GLY A 1 192 ? 8.725 -30.067 5.559 1.00 82.56 192 GLY A CA 1
ATOM 1504 C C . GLY A 1 192 ? 8.958 -29.149 6.759 1.00 82.56 192 GLY A C 1
ATOM 1505 O O . GLY A 1 192 ? 9.729 -29.507 7.653 1.00 82.56 192 GLY A O 1
ATOM 1506 N N . VAL A 1 193 ? 8.291 -27.994 6.806 1.00 91.50 193 VAL A N 1
ATOM 1507 C CA . VAL A 1 193 ? 8.464 -26.970 7.843 1.00 91.50 193 VAL A CA 1
ATOM 1508 C C . VAL A 1 193 ? 7.361 -27.070 8.900 1.00 91.50 193 VAL A C 1
ATOM 1510 O O . VAL A 1 193 ? 6.180 -27.081 8.557 1.00 91.50 193 VAL A O 1
ATOM 1513 N N . THR A 1 194 ? 7.739 -27.121 10.181 1.00 93.25 194 THR A N 1
ATOM 1514 C CA . THR A 1 194 ? 6.823 -27.225 11.330 1.00 93.25 194 THR A CA 1
ATOM 1515 C C . THR A 1 194 ? 6.775 -25.949 12.170 1.00 93.25 194 THR A C 1
ATOM 1517 O O . THR A 1 194 ? 7.789 -25.280 12.368 1.00 93.25 194 THR A O 1
ATOM 1520 N N . CYS A 1 195 ? 5.604 -25.638 12.720 1.00 94.75 195 CYS A N 1
ATOM 1521 C CA . CYS A 1 195 ? 5.403 -24.590 13.718 1.00 94.75 195 CYS A CA 1
ATOM 1522 C C . CYS A 1 195 ? 5.811 -25.020 15.131 1.00 94.75 195 CYS A C 1
ATOM 1524 O O . CYS A 1 195 ? 6.036 -24.178 15.997 1.00 94.75 195 CYS A O 1
ATOM 1526 N N . ALA A 1 196 ? 5.944 -26.323 15.391 1.00 89.06 196 ALA A N 1
ATOM 1527 C CA . ALA A 1 196 ? 6.314 -26.816 16.712 1.00 89.06 196 ALA A CA 1
ATOM 1528 C C . ALA A 1 196 ? 7.691 -26.266 17.140 1.00 89.06 196 ALA A C 1
ATOM 1530 O O . ALA A 1 196 ? 8.707 -26.540 16.502 1.00 89.06 196 ALA A O 1
ATOM 1531 N N . GLY A 1 197 ? 7.718 -25.480 18.222 1.00 82.69 197 GLY A N 1
ATOM 1532 C CA . GLY A 1 197 ? 8.929 -24.818 18.729 1.00 82.69 197 GLY A CA 1
ATOM 1533 C C . GLY A 1 197 ? 9.267 -23.479 18.061 1.00 82.69 197 GLY A C 1
ATOM 1534 O O . GLY A 1 197 ? 10.314 -22.903 18.353 1.00 82.69 197 GLY A O 1
ATOM 1535 N N . SER A 1 198 ? 8.404 -22.973 17.178 1.00 90.81 198 SER A N 1
ATOM 1536 C CA . SER A 1 198 ? 8.558 -21.654 16.572 1.00 90.81 198 SER A CA 1
ATOM 1537 C C . SER A 1 198 ? 8.084 -20.533 17.505 1.00 90.81 198 SER A C 1
ATOM 1539 O O . SER A 1 198 ? 7.138 -20.703 18.273 1.00 90.81 198 SER A O 1
ATOM 1541 N N . ARG A 1 199 ? 8.695 -19.344 17.395 1.00 89.25 199 ARG A N 1
ATOM 1542 C CA . ARG A 1 199 ? 8.266 -18.134 18.126 1.00 89.25 199 ARG A CA 1
ATOM 1543 C C . ARG A 1 199 ? 6.911 -17.582 17.670 1.00 89.25 199 ARG A C 1
ATOM 1545 O O . ARG A 1 199 ? 6.347 -16.740 18.356 1.00 89.25 199 ARG A O 1
ATOM 1552 N N . PHE A 1 200 ? 6.430 -18.019 16.508 1.00 87.75 200 PHE A N 1
ATOM 1553 C CA . PHE A 1 200 ? 5.182 -17.546 15.905 1.00 87.75 200 PHE A CA 1
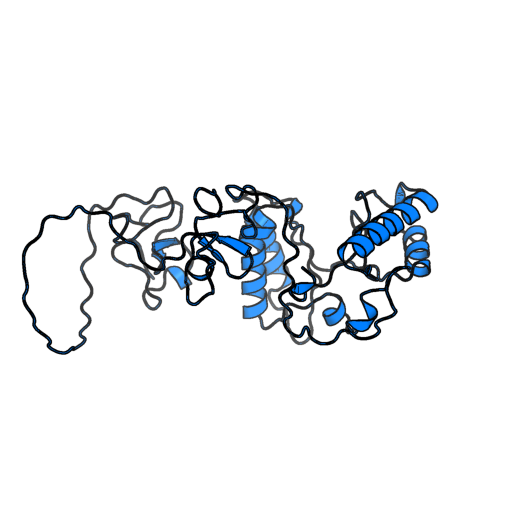ATOM 1554 C C . PHE A 1 200 ? 3.960 -18.345 16.376 1.00 87.75 200 PHE A C 1
ATOM 1556 O O . PHE A 1 200 ? 2.835 -17.958 16.097 1.00 87.75 200 PHE A O 1
ATOM 1563 N N . GLY A 1 201 ? 4.174 -19.436 17.115 1.00 91.88 201 GLY A N 1
ATOM 1564 C CA . GLY A 1 201 ? 3.124 -20.322 17.601 1.00 91.88 201 GLY A CA 1
ATOM 1565 C C . GLY A 1 201 ? 3.308 -21.753 17.130 1.00 91.88 201 GLY A C 1
ATOM 1566 O O . GLY A 1 201 ? 4.116 -22.022 16.246 1.00 91.88 201 GLY A O 1
ATOM 1567 N N . THR A 1 202 ? 2.593 -22.683 17.760 1.00 95.31 202 THR A N 1
ATOM 1568 C CA . THR A 1 202 ? 2.774 -24.130 17.564 1.00 95.31 202 THR A CA 1
ATOM 1569 C C . THR A 1 202 ? 1.861 -24.723 16.503 1.00 95.31 202 THR A C 1
ATOM 1571 O O . THR A 1 202 ? 2.101 -25.844 16.058 1.00 95.31 202 THR A O 1
ATOM 1574 N N . CYS A 1 203 ? 0.822 -24.004 16.096 1.00 96.38 203 CYS A N 1
ATOM 1575 C CA . CYS A 1 203 ? -0.203 -24.497 15.191 1.00 96.38 203 CYS A CA 1
ATOM 1576 C C . CYS A 1 203 ? 0.047 -23.999 13.776 1.00 96.38 203 CYS A C 1
ATOM 1578 O O . CYS A 1 203 ? 0.391 -22.836 13.592 1.00 96.38 203 CYS A O 1
ATOM 1580 N N . CYS A 1 204 ? -0.137 -24.874 12.792 1.00 95.62 204 CYS A N 1
ATOM 1581 C CA . CYS A 1 204 ? 0.004 -24.535 11.384 1.00 95.62 204 CYS A CA 1
ATOM 1582 C C . CYS A 1 204 ? -1.387 -24.387 10.779 1.00 95.62 204 CYS A C 1
ATOM 1584 O O . CYS A 1 204 ? -2.089 -25.384 10.646 1.00 95.62 204 CYS A O 1
ATOM 1586 N N . SER A 1 205 ? -1.794 -23.172 10.422 1.00 93.81 205 SER A N 1
ATOM 1587 C CA . SER A 1 205 ? -3.126 -22.920 9.865 1.00 93.81 205 SER A CA 1
ATOM 1588 C C . SER A 1 205 ? -3.312 -23.590 8.503 1.00 93.81 205 SER A C 1
ATOM 1590 O O . SER A 1 205 ? -2.341 -23.946 7.825 1.00 93.81 205 SER A O 1
ATOM 1592 N N . ALA A 1 206 ? -4.559 -23.686 8.037 1.00 89.06 206 ALA A N 1
ATOM 1593 C CA . ALA A 1 206 ? -4.879 -24.142 6.680 1.00 89.06 206 ALA A CA 1
ATOM 1594 C C . ALA A 1 206 ? -4.159 -23.341 5.577 1.00 89.06 206 ALA A C 1
ATOM 1596 O O . ALA A 1 206 ? -3.993 -23.831 4.460 1.00 89.06 206 ALA A O 1
ATOM 1597 N N . TYR A 1 207 ? -3.720 -22.121 5.900 1.00 86.69 207 TYR A N 1
ATOM 1598 C CA . TYR A 1 207 ? -3.080 -21.178 4.987 1.00 86.69 207 TYR A CA 1
ATOM 1599 C C . TYR A 1 207 ? -1.546 -21.247 5.007 1.00 86.69 207 TYR A C 1
ATOM 1601 O O . TYR A 1 207 ? -0.899 -20.519 4.263 1.00 86.69 207 TYR A O 1
ATOM 1609 N N . GLY A 1 208 ? -0.953 -22.135 5.814 1.00 86.31 208 GLY A N 1
ATOM 1610 C CA . GLY A 1 208 ? 0.500 -22.332 5.852 1.00 86.31 208 GLY A CA 1
ATOM 1611 C C . GLY A 1 208 ? 1.240 -21.327 6.732 1.00 86.31 208 GLY A C 1
ATOM 1612 O O . GLY A 1 208 ? 2.405 -21.031 6.468 1.00 86.31 208 GLY A O 1
ATOM 1613 N N . TYR A 1 209 ? 0.584 -20.831 7.784 1.00 92.81 209 TYR A N 1
ATOM 1614 C CA . TYR A 1 209 ? 1.177 -19.903 8.748 1.00 92.81 209 TYR A CA 1
ATOM 1615 C C . TYR A 1 209 ? 1.130 -20.441 10.175 1.00 92.81 209 TYR A C 1
ATOM 1617 O O . TYR A 1 209 ? 0.189 -21.136 10.559 1.00 92.81 209 TYR A O 1
ATOM 1625 N N . CYS A 1 210 ? 2.147 -20.097 10.960 1.00 93.69 210 CYS A N 1
ATOM 1626 C CA . CYS A 1 210 ? 2.250 -20.441 12.367 1.00 93.69 210 CYS A CA 1
ATOM 1627 C C . CYS A 1 210 ? 1.490 -19.454 13.248 1.00 93.69 210 CYS A C 1
ATOM 1629 O O . CYS A 1 210 ? 1.613 -18.246 13.074 1.00 93.69 210 CYS A O 1
ATOM 1631 N N . GLY A 1 211 ? 0.749 -19.984 14.218 1.00 91.12 211 GLY A N 1
ATOM 1632 C CA . GLY A 1 211 ? 0.002 -19.196 15.193 1.00 91.12 211 GLY A CA 1
ATOM 1633 C C . GLY A 1 211 ? -0.372 -19.999 16.434 1.00 91.12 211 GLY A C 1
ATOM 1634 O O . GLY A 1 211 ? -0.030 -21.178 16.565 1.00 91.12 211 GLY A O 1
ATOM 1635 N N . THR A 1 212 ? -1.053 -19.339 17.371 1.00 90.94 212 THR A N 1
ATOM 1636 C CA . THR A 1 212 ? -1.500 -19.931 18.648 1.00 90.94 212 THR A CA 1
ATOM 1637 C C . THR A 1 212 ? -2.993 -19.768 18.922 1.00 90.94 212 THR A C 1
ATOM 1639 O O . THR A 1 212 ? -3.455 -20.238 19.956 1.00 90.94 212 THR A O 1
ATOM 1642 N N . THR A 1 213 ? -3.740 -19.059 18.074 1.00 87.31 213 THR A N 1
ATOM 1643 C CA . THR A 1 213 ? -5.187 -18.857 18.253 1.00 87.31 213 THR A CA 1
ATOM 1644 C C . THR A 1 213 ? -5.981 -19.957 17.551 1.00 87.31 213 THR A C 1
ATOM 1646 O O . THR A 1 213 ? -5.435 -20.701 16.735 1.00 87.31 213 THR A O 1
ATOM 1649 N N . ASP A 1 214 ? -7.281 -20.051 17.831 1.00 84.56 214 ASP A N 1
ATOM 1650 C CA . ASP A 1 214 ? -8.165 -21.060 17.233 1.00 84.56 214 ASP A CA 1
ATOM 1651 C C . ASP A 1 214 ? -8.202 -21.009 15.697 1.00 84.56 214 ASP A C 1
ATOM 1653 O O . ASP A 1 214 ? -8.343 -22.048 15.057 1.00 84.56 214 ASP A O 1
ATOM 1657 N N . ASP A 1 215 ? -7.986 -19.847 15.077 1.00 83.12 215 ASP A N 1
ATOM 1658 C CA . ASP A 1 215 ? -7.862 -19.721 13.612 1.00 83.12 215 ASP A CA 1
ATOM 1659 C C . ASP A 1 215 ? -6.685 -20.528 13.042 1.00 83.12 215 ASP A C 1
ATOM 1661 O O . ASP A 1 215 ? -6.703 -20.956 11.888 1.00 83.12 215 ASP A O 1
ATOM 1665 N N . TYR A 1 216 ? -5.665 -20.769 13.868 1.00 89.31 216 TYR A N 1
ATOM 1666 C CA . TYR A 1 216 ? -4.480 -21.543 13.516 1.00 89.31 216 TYR A CA 1
ATOM 1667 C C . TYR A 1 216 ? -4.535 -22.956 14.076 1.00 89.31 216 TYR A C 1
ATOM 1669 O O . TYR A 1 216 ? -4.045 -23.861 13.414 1.00 89.31 216 TYR A O 1
ATOM 1677 N N . CYS A 1 217 ? -5.074 -23.133 15.285 1.00 90.81 217 CYS A N 1
ATOM 1678 C CA . CYS A 1 217 ? -5.013 -24.372 16.064 1.00 90.81 217 CYS A CA 1
ATOM 1679 C C . CYS A 1 217 ? -6.239 -25.268 15.918 1.00 90.81 217 CYS A C 1
ATOM 1681 O O . CYS A 1 217 ? -6.133 -26.476 16.136 1.00 90.81 217 CYS A O 1
ATOM 1683 N N . SER A 1 218 ? -7.395 -24.709 15.553 1.00 87.00 218 SER A N 1
ATOM 1684 C CA . SER A 1 218 ? -8.613 -25.497 15.420 1.00 87.00 218 SER A CA 1
ATOM 1685 C C . SER A 1 218 ? -8.542 -26.394 14.189 1.00 87.00 218 SER A C 1
ATOM 1687 O O . SER A 1 218 ? -8.257 -25.951 13.071 1.00 87.00 218 SER A O 1
ATOM 1689 N N . LEU A 1 219 ? -8.857 -27.673 14.389 1.00 82.69 219 LEU A N 1
ATOM 1690 C CA . LEU A 1 219 ? -9.055 -28.616 13.292 1.00 82.69 219 LEU A CA 1
ATOM 1691 C C . LEU A 1 219 ? -10.215 -28.179 12.388 1.00 82.69 219 LEU A C 1
ATOM 1693 O O . LEU A 1 219 ? -10.133 -28.375 11.177 1.00 82.69 219 LEU A O 1
ATOM 1697 N N . ASP A 1 220 ? -11.237 -27.521 12.948 1.00 82.81 220 ASP A N 1
ATOM 1698 C CA . ASP A 1 220 ? -12.385 -27.010 12.188 1.00 82.81 220 ASP A CA 1
ATOM 1699 C C . ASP A 1 220 ? -11.983 -25.861 11.249 1.00 82.81 220 ASP A C 1
ATOM 1701 O O . ASP A 1 220 ? -12.540 -25.723 10.161 1.00 82.81 220 ASP A O 1
ATOM 1705 N N . ASN A 1 221 ? -10.947 -25.100 11.620 1.00 81.12 221 ASN A N 1
ATOM 1706 C CA . ASN A 1 221 ? -10.341 -24.056 10.787 1.00 81.12 221 ASN A CA 1
ATOM 1707 C C . ASN A 1 221 ? -9.220 -24.592 9.875 1.00 81.12 221 ASN A C 1
ATOM 1709 O O . ASN A 1 221 ? -8.539 -23.828 9.190 1.00 81.12 221 ASN A O 1
ATOM 1713 N N . GLY A 1 222 ? -9.041 -25.917 9.826 1.00 81.75 222 GLY A N 1
ATOM 1714 C CA . GLY A 1 222 ? -8.129 -26.596 8.909 1.00 81.75 222 GLY A CA 1
ATOM 1715 C C . GLY A 1 222 ? -6.666 -26.597 9.348 1.00 81.75 222 GLY A C 1
ATOM 1716 O O . GLY A 1 222 ? -5.777 -26.617 8.494 1.00 81.75 222 GLY A O 1
ATOM 1717 N N . CYS A 1 223 ? -6.398 -26.598 10.656 1.00 94.19 223 CYS A N 1
ATOM 1718 C CA . CYS A 1 223 ? -5.040 -26.760 11.164 1.00 94.19 223 CYS A CA 1
ATOM 1719 C C . CYS A 1 223 ? -4.362 -28.027 10.596 1.00 94.19 223 CYS A C 1
ATOM 1721 O O . CYS A 1 223 ? -4.903 -29.137 10.619 1.00 94.19 223 CYS A O 1
ATOM 1723 N N . GLN A 1 224 ? -3.145 -27.861 10.081 1.00 92.38 224 GLN A N 1
ATOM 1724 C CA . GLN A 1 224 ? -2.348 -28.898 9.438 1.00 92.38 224 GLN A CA 1
ATOM 1725 C C . GLN A 1 224 ? -1.552 -29.712 10.469 1.00 92.38 224 GLN A C 1
ATOM 1727 O O . GLN A 1 224 ? -0.407 -29.385 10.784 1.00 92.38 224 GLN A O 1
ATOM 1732 N N . VAL A 1 225 ? -2.121 -30.832 10.933 1.00 91.94 225 VAL A N 1
ATOM 1733 C CA . VAL A 1 225 ? -1.518 -31.742 11.943 1.00 91.94 225 VAL A CA 1
ATOM 1734 C C . VAL A 1 225 ? -0.119 -32.259 11.584 1.00 91.94 225 VAL A C 1
ATOM 1736 O O . VAL A 1 225 ? 0.650 -32.641 12.458 1.00 91.94 225 VAL A O 1
ATOM 1739 N N . ALA A 1 226 ? 0.230 -32.287 10.294 1.00 87.19 226 ALA A N 1
ATOM 1740 C CA . ALA A 1 226 ? 1.556 -32.703 9.834 1.00 87.19 226 ALA A CA 1
ATOM 1741 C C . ALA A 1 226 ? 2.650 -31.661 10.139 1.00 87.19 226 ALA A C 1
ATOM 1743 O O . ALA A 1 226 ? 3.831 -32.002 10.173 1.00 87.19 226 ALA A O 1
ATOM 1744 N N . TRP A 1 227 ? 2.259 -30.401 10.349 1.00 93.12 227 TRP A N 1
ATOM 1745 C CA . TRP A 1 227 ? 3.151 -29.242 10.418 1.00 93.12 227 TRP A CA 1
ATOM 1746 C C . TRP A 1 227 ? 2.880 -28.345 11.633 1.00 93.12 227 TRP A C 1
ATOM 1748 O O . TRP A 1 227 ? 3.548 -27.327 11.798 1.00 93.12 227 TRP A O 1
ATOM 1758 N N . GLY A 1 228 ? 1.937 -28.709 12.503 1.00 90.31 228 GLY A N 1
ATOM 1759 C CA . GLY A 1 228 ? 1.635 -27.996 13.739 1.00 90.31 228 GLY A CA 1
ATOM 1760 C C . GLY A 1 228 ? 0.839 -28.841 14.733 1.00 90.31 228 GLY A C 1
ATOM 1761 O O . GLY A 1 228 ? 0.318 -29.904 14.398 1.00 90.31 228 GLY A O 1
ATOM 1762 N N . SER A 1 229 ? 0.762 -28.362 15.971 1.00 91.44 229 SER A N 1
ATOM 1763 C CA . SER A 1 229 ? 0.023 -28.993 17.069 1.00 91.44 229 SER A CA 1
ATOM 1764 C C . SER A 1 229 ? -1.446 -28.581 17.023 1.00 91.44 229 SER A C 1
ATOM 1766 O O . SER A 1 229 ? -1.850 -27.616 17.664 1.00 91.44 229 SER A O 1
ATOM 1768 N N . CYS A 1 230 ? -2.226 -29.294 16.217 1.00 86.31 230 CYS A N 1
ATOM 1769 C CA . CYS A 1 230 ? -3.632 -29.002 15.941 1.00 86.31 230 CYS A CA 1
ATOM 1770 C C . CYS A 1 230 ? -4.570 -29.691 16.923 1.00 86.31 230 CYS A C 1
ATOM 1772 O O . CYS A 1 230 ? -5.423 -30.486 16.536 1.00 86.31 230 CYS A O 1
ATOM 1774 N N . ASP A 1 231 ? -4.379 -29.399 18.199 1.00 69.69 231 ASP A N 1
ATOM 1775 C CA . ASP A 1 231 ? -5.249 -29.891 19.247 1.00 69.69 231 ASP A CA 1
ATOM 1776 C C . ASP A 1 231 ? -5.926 -28.674 19.867 1.00 69.69 231 ASP A C 1
ATOM 1778 O O . ASP A 1 231 ? -5.349 -27.977 20.700 1.00 69.69 231 ASP A O 1
ATOM 1782 N N . GLY A 1 232 ? -7.180 -28.427 19.483 1.00 58.03 232 GLY A N 1
ATOM 1783 C CA . GLY A 1 232 ? -8.096 -27.527 20.196 1.00 58.03 232 GLY A CA 1
ATOM 1784 C C . GLY A 1 232 ? -8.472 -28.052 21.592 1.00 58.03 232 GLY A C 1
ATOM 1785 O O . GLY A 1 232 ? -9.621 -27.961 22.009 1.00 58.03 232 GLY A O 1
ATOM 1786 N N . ALA A 1 233 ? -7.529 -28.672 22.300 1.00 38.19 233 ALA A N 1
ATOM 1787 C CA . ALA A 1 233 ? -7.707 -29.275 23.605 1.00 38.19 233 ALA A CA 1
ATOM 1788 C C . ALA A 1 233 ? -6.412 -29.119 24.403 1.00 38.19 233 ALA A C 1
ATOM 1790 O O . ALA A 1 233 ? -5.417 -29.807 24.164 1.00 38.19 233 ALA A O 1
ATOM 1791 N N . GLY A 1 234 ? -6.450 -28.253 25.417 1.00 49.09 234 GLY A N 1
ATOM 1792 C CA . GLY A 1 234 ? -5.521 -28.359 26.530 1.00 49.09 234 GLY A CA 1
ATOM 1793 C C . GLY A 1 234 ? -5.550 -29.793 27.055 1.00 49.09 234 GLY A C 1
ATOM 1794 O O . GLY A 1 234 ? -6.559 -30.238 27.596 1.00 49.09 234 GLY A O 1
ATOM 1795 N N . THR A 1 235 ? -4.453 -30.524 26.872 1.00 29.53 235 THR A N 1
ATOM 1796 C CA . THR A 1 235 ? -4.278 -31.838 27.485 1.00 29.53 235 THR A CA 1
ATOM 1797 C C . THR A 1 235 ? -3.124 -31.754 28.464 1.00 29.53 235 THR A C 1
ATOM 1799 O O . THR A 1 235 ? -1.944 -31.774 28.124 1.00 29.53 235 THR A O 1
ATOM 1802 N N . THR A 1 236 ? -3.534 -31.620 29.716 1.00 31.86 236 THR A N 1
ATOM 1803 C CA . THR A 1 236 ? -2.830 -31.988 30.933 1.00 31.86 236 THR A CA 1
ATOM 1804 C C . THR A 1 236 ? -2.078 -33.309 30.769 1.00 31.86 236 THR A C 1
ATOM 1806 O O . THR A 1 236 ? -2.666 -34.387 30.708 1.00 31.86 236 THR A O 1
ATOM 1809 N N . THR A 1 237 ? -0.750 -33.246 30.799 1.00 27.06 237 THR A N 1
ATOM 1810 C CA . THR A 1 237 ? 0.068 -34.407 31.149 1.00 27.06 237 THR A CA 1
ATOM 1811 C C . THR A 1 237 ? -0.136 -34.676 32.637 1.00 27.06 237 THR A C 1
ATOM 1813 O O . THR A 1 237 ? 0.338 -33.924 33.489 1.00 27.06 237 THR A O 1
ATOM 1816 N N . SER A 1 238 ? -0.856 -35.737 32.987 1.00 30.50 238 SER A N 1
ATOM 1817 C CA . SER A 1 238 ? -0.814 -36.295 34.337 1.00 30.50 238 SER A CA 1
ATOM 1818 C C . SER A 1 238 ? -0.933 -37.807 34.301 1.00 30.50 238 SER A C 1
ATOM 1820 O O . SER A 1 238 ? -1.667 -38.406 33.522 1.00 30.50 238 SER A O 1
ATOM 1822 N N . ILE A 1 239 ? -0.085 -38.385 35.135 1.00 32.19 239 ILE A N 1
ATOM 1823 C CA . ILE A 1 239 ? 0.377 -39.758 35.161 1.00 32.19 239 ILE A CA 1
ATOM 1824 C C . ILE A 1 239 ? -0.756 -40.702 35.560 1.00 32.19 239 ILE A C 1
ATOM 1826 O O . ILE A 1 239 ? -1.502 -40.458 36.506 1.00 32.19 239 ILE A O 1
ATOM 1830 N N . THR A 1 240 ? -0.833 -41.821 34.847 1.00 26.16 240 THR A N 1
ATOM 1831 C CA . THR A 1 240 ? -1.696 -42.962 35.130 1.00 26.16 240 THR A CA 1
ATOM 1832 C C . THR A 1 240 ? -1.441 -43.504 36.539 1.00 26.16 240 THR A C 1
ATOM 1834 O O . THR A 1 240 ? -0.383 -44.059 36.827 1.00 26.16 240 THR A O 1
ATOM 1837 N N . THR A 1 241 ? -2.438 -43.442 37.416 1.00 29.12 241 THR A N 1
ATOM 1838 C CA . THR A 1 241 ? -2.674 -44.489 38.420 1.00 29.12 241 THR A CA 1
ATOM 1839 C C . THR A 1 241 ? -4.182 -44.682 38.519 1.00 29.12 241 THR A C 1
ATOM 1841 O O . THR A 1 241 ? -4.927 -43.726 38.712 1.00 29.12 241 THR A O 1
ATOM 1844 N N . GLY A 1 242 ? -4.633 -45.903 38.237 1.00 30.58 242 GLY A N 1
ATOM 1845 C CA . GLY A 1 242 ? -6.040 -46.205 37.992 1.00 30.58 242 GLY A CA 1
ATOM 1846 C C . GLY A 1 242 ? -6.932 -46.137 39.228 1.00 30.58 242 GLY A C 1
ATOM 1847 O O . GLY A 1 242 ? -6.446 -46.126 40.356 1.00 30.58 242 GLY A O 1
ATOM 1848 N N . THR A 1 243 ? -8.248 -46.158 38.992 1.00 30.34 243 THR A N 1
ATOM 1849 C CA . THR A 1 243 ? -9.213 -47.147 39.526 1.00 30.34 243 THR A CA 1
ATOM 1850 C C . THR A 1 243 ? -10.658 -46.697 39.218 1.00 30.34 243 THR A C 1
ATOM 1852 O O . THR A 1 243 ? -11.086 -45.619 39.603 1.00 30.34 243 THR A O 1
ATOM 1855 N N . THR A 1 244 ? -11.355 -47.552 38.461 1.00 29.58 244 THR A N 1
ATOM 1856 C CA . THR A 1 244 ? -12.806 -47.833 38.324 1.00 29.58 244 THR A CA 1
ATOM 1857 C C . THR A 1 244 ? -13.909 -46.759 38.456 1.00 29.58 244 THR A C 1
ATOM 1859 O O . THR A 1 244 ? -14.158 -46.223 39.527 1.00 29.58 244 THR A O 1
ATOM 1862 N N . ILE A 1 245 ? -14.700 -46.673 37.371 1.00 35.16 245 ILE A N 1
ATOM 1863 C CA . ILE A 1 245 ? -16.174 -46.830 37.252 1.00 35.16 245 ILE A CA 1
ATOM 1864 C C . ILE A 1 245 ? -17.063 -46.142 38.309 1.00 35.16 245 ILE A C 1
ATOM 1866 O O . ILE A 1 245 ? -17.175 -46.630 39.427 1.00 35.16 245 ILE A O 1
ATOM 1870 N N . SER A 1 246 ? -17.891 -45.177 37.876 1.00 28.91 246 SER A N 1
ATOM 1871 C CA . SER A 1 246 ? -19.356 -45.296 38.017 1.00 28.91 246 SER A CA 1
ATOM 1872 C C . SER A 1 246 ? -20.123 -44.278 37.168 1.00 28.91 246 SER A C 1
ATOM 1874 O O . SER A 1 246 ? -19.845 -43.083 37.159 1.00 28.91 246 SER A O 1
ATOM 1876 N N . THR A 1 247 ? -21.114 -44.798 36.455 1.00 35.25 247 THR A N 1
ATOM 1877 C CA . THR A 1 247 ? -22.116 -44.120 35.634 1.00 35.25 247 THR A CA 1
ATOM 1878 C C . THR A 1 247 ? -23.080 -43.274 36.462 1.00 35.25 247 THR A C 1
ATOM 1880 O O . THR A 1 247 ? -23.670 -43.801 37.407 1.00 35.25 247 THR A O 1
ATOM 1883 N N . ARG A 1 248 ? -23.401 -42.052 36.011 1.00 30.55 248 ARG A N 1
ATOM 1884 C CA . ARG A 1 248 ? -24.781 -41.540 36.100 1.00 30.55 248 ARG A CA 1
ATOM 1885 C C . ARG A 1 248 ? -25.028 -40.343 35.181 1.00 30.55 248 ARG A C 1
ATOM 1887 O O . ARG A 1 248 ? -24.464 -39.274 35.369 1.00 30.55 248 ARG A O 1
ATOM 1894 N N . SER A 1 249 ? -25.928 -40.532 34.222 1.00 37.50 249 SER A N 1
ATOM 1895 C CA . SER A 1 249 ? -26.631 -39.450 33.535 1.00 37.50 249 SER A CA 1
ATOM 1896 C C . SER A 1 249 ? -27.637 -38.804 34.484 1.00 37.50 249 SER A C 1
ATOM 1898 O O . SER A 1 249 ? -28.400 -39.534 35.110 1.00 37.50 249 SER A O 1
ATOM 1900 N N . THR A 1 250 ? -27.706 -37.472 34.505 1.00 31.67 250 THR A N 1
ATOM 1901 C CA . THR A 1 250 ? -28.972 -36.725 34.601 1.00 31.67 250 THR A CA 1
ATOM 1902 C C . THR A 1 250 ? -28.780 -35.275 34.154 1.00 31.67 250 THR A C 1
ATOM 1904 O O . THR A 1 250 ? -27.759 -34.651 34.418 1.00 31.67 250 THR A O 1
ATOM 1907 N N . SER A 1 251 ? -29.807 -34.811 33.454 1.00 37.50 251 SER A N 1
ATOM 1908 C CA . SER A 1 251 ? -30.124 -33.507 32.870 1.00 37.50 251 SER A CA 1
ATOM 1909 C C . SER A 1 251 ? -29.774 -32.223 33.644 1.00 37.50 251 SER A C 1
ATOM 1911 O O . SER A 1 251 ? -29.922 -32.156 34.861 1.00 37.50 251 SER A O 1
ATOM 1913 N N . LEU A 1 252 ? -29.466 -31.191 32.842 1.00 39.09 252 LEU A N 1
ATOM 1914 C CA . LEU A 1 252 ? -29.629 -29.729 33.018 1.00 39.09 252 LEU A CA 1
ATOM 1915 C C . LEU A 1 252 ? -30.762 -29.302 33.983 1.00 39.09 252 LEU A C 1
ATOM 1917 O O . LEU A 1 252 ? -31.808 -29.957 34.001 1.00 39.09 252 LEU A O 1
ATOM 1921 N N . PRO A 1 253 ? -30.608 -28.180 34.726 1.00 38.88 253 PRO A N 1
ATOM 1922 C CA . PRO A 1 253 ? -30.845 -26.855 34.127 1.00 38.88 253 PRO A CA 1
ATOM 19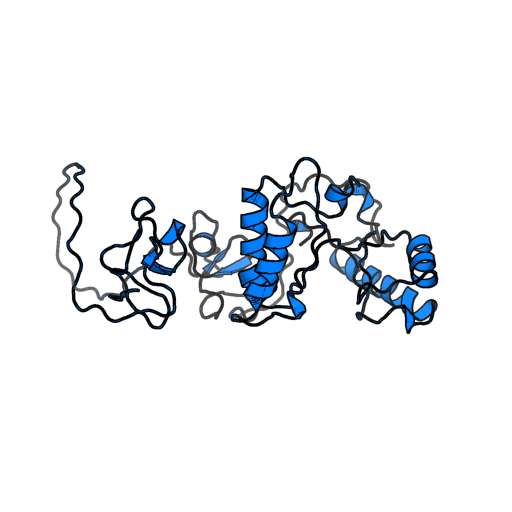23 C C . PRO A 1 253 ? -29.953 -25.695 34.618 1.00 38.88 253 PRO A C 1
ATOM 1925 O O . PRO A 1 253 ? -29.268 -25.756 35.635 1.00 38.88 253 PRO A O 1
ATOM 1928 N N . SER A 1 254 ? -30.013 -24.613 33.842 1.00 41.94 254 SER A N 1
ATOM 1929 C CA . SER A 1 254 ? -29.396 -23.301 34.030 1.00 41.94 254 SER A CA 1
ATOM 1930 C C . SER A 1 254 ? -29.917 -22.552 35.262 1.00 41.94 254 SER A C 1
ATOM 1932 O O . SER A 1 254 ? -31.125 -22.405 35.406 1.00 41.94 254 SER A O 1
ATOM 1934 N N . THR A 1 255 ? -29.019 -21.945 36.045 1.00 31.03 255 THR A N 1
ATOM 1935 C CA . THR A 1 255 ? -29.286 -20.702 36.796 1.00 31.03 255 THR A CA 1
ATOM 1936 C C . THR A 1 255 ? -27.980 -19.963 37.076 1.00 31.03 255 THR A C 1
ATOM 1938 O O . THR A 1 255 ? -27.033 -20.527 37.620 1.00 31.03 255 THR A O 1
ATOM 1941 N N . SER A 1 256 ? -27.959 -18.689 36.685 1.00 42.75 256 SER A N 1
ATOM 1942 C CA . SER A 1 256 ? -26.876 -17.731 36.893 1.00 42.75 256 SER A CA 1
ATOM 1943 C C . SER A 1 256 ? -26.825 -17.295 38.358 1.00 42.75 256 SER A C 1
ATOM 1945 O O . SER A 1 256 ? -27.822 -16.797 38.883 1.00 42.75 256 SER A O 1
ATOM 1947 N N . THR A 1 257 ? -25.647 -17.388 38.972 1.00 36.81 257 THR A N 1
ATOM 1948 C CA . THR A 1 257 ? -25.302 -16.613 40.170 1.00 36.81 257 THR A CA 1
ATOM 1949 C C . THR A 1 257 ? -23.839 -16.200 40.046 1.00 36.81 257 THR A C 1
ATOM 1951 O O . THR A 1 257 ? -22.972 -17.054 39.875 1.00 36.81 257 THR A O 1
ATOM 1954 N N . ALA A 1 258 ? -23.575 -14.891 40.058 1.00 40.56 258 ALA A N 1
ATOM 1955 C CA . ALA A 1 258 ? -22.233 -14.331 39.926 1.00 40.56 258 ALA A CA 1
ATOM 1956 C C . ALA A 1 258 ? -21.358 -14.698 41.146 1.00 40.56 258 ALA A C 1
ATOM 1958 O O . ALA A 1 258 ? -21.817 -14.512 42.277 1.00 40.56 258 ALA A O 1
ATOM 1959 N N . PRO A 1 259 ? -20.115 -15.185 40.958 1.00 46.00 259 PRO A N 1
ATOM 1960 C CA . PRO A 1 259 ? -19.183 -15.404 42.063 1.00 46.00 259 PRO A CA 1
ATOM 1961 C C . PRO A 1 259 ? -18.661 -14.069 42.634 1.00 46.00 259 PRO A C 1
ATOM 1963 O O . PRO A 1 259 ? -18.528 -13.098 41.884 1.00 46.00 259 PRO A O 1
ATOM 1966 N N . PRO A 1 260 ? -18.337 -13.998 43.939 1.00 47.00 260 PRO A N 1
ATOM 1967 C CA . PRO A 1 260 ? -17.774 -12.800 44.563 1.00 47.00 260 PRO A CA 1
ATOM 1968 C C . PRO A 1 260 ? -16.351 -12.502 44.058 1.00 47.00 260 PRO A C 1
ATOM 1970 O O . PRO A 1 260 ? -15.611 -13.410 43.680 1.00 47.00 260 PRO A O 1
ATOM 1973 N N . ALA A 1 261 ? -15.965 -11.221 44.077 1.00 52.62 261 ALA A N 1
ATOM 1974 C CA . ALA A 1 261 ? -14.626 -10.763 43.704 1.00 52.62 261 ALA A CA 1
ATOM 1975 C C . ALA A 1 261 ? -13.551 -11.373 44.625 1.00 52.62 261 ALA A C 1
ATOM 1977 O O . ALA A 1 261 ? -13.674 -11.317 45.851 1.00 52.62 261 ALA A O 1
ATOM 1978 N N . GLN A 1 262 ? -12.498 -11.950 44.039 1.00 57.84 262 GLN A N 1
ATOM 1979 C CA . GLN A 1 262 ? -11.368 -12.506 44.785 1.00 57.84 262 GLN A CA 1
ATOM 1980 C C . GLN A 1 262 ? -10.435 -11.375 45.240 1.00 57.84 262 GLN A C 1
ATOM 1982 O O . GLN A 1 262 ? -9.872 -10.645 44.429 1.00 57.84 262 GLN A O 1
ATOM 1987 N N . THR A 1 263 ? -10.263 -11.214 46.552 1.00 60.66 263 THR A N 1
ATOM 1988 C CA . THR A 1 263 ? -9.319 -10.251 47.136 1.00 60.66 263 THR A CA 1
ATOM 1989 C C . THR A 1 263 ? -7.919 -10.860 47.229 1.00 60.66 263 THR A C 1
ATOM 1991 O O . THR A 1 263 ? -7.776 -11.936 47.806 1.00 60.66 263 THR A O 1
ATOM 1994 N N . GLY A 1 264 ? -6.891 -10.158 46.736 1.00 74.62 264 GLY A N 1
ATOM 1995 C CA . GLY A 1 264 ? -5.477 -10.547 46.893 1.00 74.62 264 GLY A CA 1
ATOM 1996 C C . GLY A 1 264 ? -4.775 -11.093 45.643 1.00 74.62 264 GLY A C 1
ATOM 1997 O O . GLY A 1 264 ? -3.704 -11.677 45.773 1.00 74.62 264 GLY A O 1
ATOM 1998 N N . LEU A 1 265 ? -5.355 -10.915 44.453 1.00 88.50 265 LEU A N 1
ATOM 1999 C CA . LEU A 1 265 ? -4.734 -11.307 43.182 1.00 88.50 265 LEU A CA 1
ATOM 2000 C C . LEU A 1 265 ? -3.514 -10.431 42.856 1.00 88.50 265 LEU A C 1
ATOM 2002 O O . LEU A 1 265 ? -3.513 -9.230 43.140 1.00 88.50 265 LEU A O 1
ATOM 2006 N N . ALA A 1 266 ? -2.491 -11.027 42.239 1.00 90.31 266 ALA A N 1
ATOM 2007 C CA . ALA A 1 266 ? -1.323 -10.293 41.758 1.00 90.31 266 ALA A CA 1
ATOM 2008 C C . ALA A 1 266 ? -1.716 -9.363 40.599 1.00 90.31 266 ALA A C 1
ATOM 2010 O O . ALA A 1 266 ? -2.540 -9.727 39.761 1.00 90.31 266 ALA A O 1
ATOM 2011 N N . VAL A 1 267 ? -1.148 -8.154 40.558 1.00 93.62 267 VAL A N 1
ATOM 2012 C CA . VAL A 1 267 ? -1.386 -7.213 39.453 1.00 93.62 267 VAL A CA 1
ATOM 2013 C C . VAL A 1 267 ? -0.659 -7.718 38.213 1.00 93.62 267 VAL A C 1
ATOM 2015 O O . VAL A 1 267 ? 0.541 -7.983 38.275 1.00 93.62 267 VAL A O 1
ATOM 2018 N N . SER A 1 268 ? -1.378 -7.815 37.097 1.00 92.25 268 SER A N 1
ATOM 2019 C CA . SER A 1 268 ? -0.831 -8.310 35.840 1.00 92.25 268 SER A CA 1
ATOM 2020 C C . SER A 1 268 ? 0.321 -7.443 35.342 1.00 92.25 268 SER A C 1
ATOM 2022 O O . SER A 1 268 ? 0.170 -6.226 35.169 1.00 92.25 268 SER A O 1
ATOM 2024 N N . THR A 1 269 ? 1.457 -8.091 35.082 1.00 89.88 269 THR A N 1
ATOM 2025 C CA . THR A 1 269 ? 2.680 -7.458 34.553 1.00 89.88 269 THR A CA 1
ATOM 2026 C C . THR A 1 269 ? 2.927 -7.759 33.075 1.00 89.88 269 THR A C 1
ATOM 2028 O O . THR A 1 269 ? 3.800 -7.142 32.469 1.00 89.88 269 THR A O 1
ATOM 2031 N N . ASP A 1 270 ? 2.140 -8.657 32.479 1.00 77.69 270 ASP A N 1
ATOM 2032 C CA . ASP A 1 270 ? 2.239 -9.080 31.076 1.00 77.69 270 ASP A CA 1
ATOM 2033 C C . ASP A 1 270 ? 0.916 -8.907 30.295 1.00 77.69 270 ASP A C 1
ATOM 2035 O O . ASP A 1 270 ? 0.792 -9.337 29.143 1.00 77.69 270 ASP A O 1
ATOM 2039 N N . GLY A 1 271 ? -0.086 -8.289 30.927 1.00 86.94 271 GLY A N 1
ATOM 2040 C CA . GLY A 1 271 ? -1.397 -8.009 30.350 1.00 86.94 271 GLY A CA 1
ATOM 2041 C C . GLY A 1 271 ? -2.354 -9.203 30.327 1.00 86.94 271 GLY A C 1
ATOM 2042 O O . GLY A 1 271 ? -3.405 -9.102 29.692 1.00 86.94 271 GLY A O 1
ATOM 2043 N N . ARG A 1 272 ? -2.030 -10.331 30.973 1.00 93.50 272 ARG A N 1
ATOM 2044 C CA . ARG A 1 272 ? -2.953 -11.462 31.172 1.00 93.50 272 ARG A CA 1
ATOM 2045 C C . ARG A 1 272 ? -3.724 -11.332 32.482 1.00 93.50 272 ARG A C 1
ATOM 2047 O O . ARG A 1 272 ? -3.202 -10.878 33.489 1.00 93.50 272 ARG A O 1
ATOM 2054 N N . CYS A 1 273 ? -4.971 -11.771 32.488 1.00 95.31 273 CYS A N 1
ATOM 2055 C CA . CYS A 1 273 ? -5.824 -11.747 33.670 1.00 95.31 273 CYS A CA 1
ATOM 2056 C C . CYS A 1 273 ? -6.854 -12.869 33.612 1.00 95.31 273 CYS A C 1
ATOM 2058 O O . CYS A 1 273 ? -7.057 -13.488 32.568 1.00 95.31 273 CYS A O 1
ATOM 2060 N N . GLY A 1 274 ? -7.533 -13.114 34.727 1.00 93.94 274 GLY A N 1
ATOM 2061 C CA . GLY A 1 274 ? -8.583 -14.125 34.788 1.00 93.94 274 GLY A CA 1
ATOM 2062 C C . GLY A 1 274 ? -8.230 -15.299 35.689 1.00 93.94 274 GLY A C 1
ATOM 2063 O O . GLY A 1 274 ? -7.138 -15.391 36.256 1.00 93.94 274 GLY A O 1
ATOM 2064 N N . ALA A 1 275 ? -9.174 -16.230 35.801 1.00 88.31 275 ALA A N 1
ATOM 2065 C CA . ALA A 1 275 ? -9.055 -17.388 36.684 1.00 88.31 275 ALA A CA 1
ATOM 2066 C C . ALA A 1 275 ? -7.893 -18.325 36.319 1.00 88.31 275 ALA A C 1
ATOM 2068 O O . ALA A 1 275 ? -7.392 -19.032 37.190 1.00 88.31 275 ALA A O 1
ATOM 2069 N N . GLU A 1 276 ? -7.450 -18.320 35.063 1.00 85.94 276 GLU A N 1
ATOM 2070 C CA . GLU A 1 276 ? -6.368 -19.189 34.590 1.00 85.94 276 GLU A CA 1
ATOM 2071 C C . GLU A 1 276 ? -5.001 -18.776 35.133 1.00 85.94 276 GLU A C 1
ATOM 2073 O O . GLU A 1 276 ? -4.211 -19.629 35.528 1.00 85.94 276 GLU A O 1
ATOM 2078 N N . VAL A 1 277 ? -4.738 -17.468 35.186 1.00 89.06 277 VAL A N 1
ATOM 2079 C CA . VAL A 1 277 ? -3.460 -16.918 35.663 1.00 89.06 277 VAL A CA 1
ATOM 2080 C C . VAL A 1 277 ? -3.526 -16.426 37.108 1.00 89.06 277 VAL A C 1
ATOM 2082 O O . VAL A 1 277 ? -2.487 -16.216 37.718 1.00 89.06 277 VAL A O 1
ATOM 2085 N N . GLN A 1 278 ? -4.728 -16.292 37.683 1.00 92.88 278 GLN A N 1
ATOM 2086 C CA . GLN A 1 278 ? -4.944 -15.737 39.028 1.00 92.88 278 GLN A CA 1
ATOM 2087 C C . GLN A 1 278 ? -4.344 -14.323 39.183 1.00 92.88 278 GLN A C 1
ATOM 2089 O O . GLN A 1 278 ? -3.844 -13.948 40.246 1.00 92.88 278 GLN A O 1
ATOM 2094 N N . GLU A 1 279 ? -4.444 -13.517 38.124 1.00 93.81 279 GLU A N 1
ATOM 2095 C CA . GLU A 1 279 ? -3.960 -12.133 38.078 1.00 93.81 279 GLU A CA 1
ATOM 2096 C C . GLU A 1 279 ? -5.095 -11.148 37.780 1.00 93.81 279 GLU A C 1
ATOM 2098 O O . GLU A 1 279 ? -6.072 -11.475 37.096 1.00 93.81 279 GLU A O 1
ATOM 2103 N N . THR A 1 280 ? -4.962 -9.927 38.303 1.00 95.88 280 THR A N 1
ATOM 2104 C CA . THR A 1 280 ? -5.916 -8.827 38.132 1.00 95.88 280 THR A CA 1
ATOM 2105 C C . THR A 1 280 ? -5.335 -7.685 37.307 1.00 95.88 280 THR A C 1
ATOM 2107 O O . THR A 1 280 ? -4.157 -7.347 37.405 1.00 95.88 280 THR A O 1
ATOM 2110 N N . CYS A 1 281 ? -6.193 -7.035 36.531 1.00 96.56 281 CYS A N 1
ATOM 2111 C CA . CYS A 1 281 ? -5.883 -5.826 35.777 1.00 96.56 281 CYS A CA 1
ATOM 2112 C C . CYS A 1 281 ? -5.988 -4.549 36.613 1.00 96.56 281 CYS A C 1
ATOM 2114 O O . CYS A 1 281 ? -5.544 -3.486 36.182 1.00 96.56 281 CYS A O 1
ATOM 2116 N N . ALA A 1 282 ? -6.549 -4.625 37.823 1.00 90.44 282 ALA A N 1
ATOM 2117 C CA . ALA A 1 282 ? -6.662 -3.471 38.704 1.00 90.44 282 ALA A CA 1
ATOM 2118 C C . ALA A 1 282 ? -5.264 -2.941 39.088 1.00 90.44 282 ALA A C 1
ATOM 2120 O O . ALA A 1 282 ? -4.545 -3.568 39.862 1.00 90.44 282 ALA A O 1
ATOM 2121 N N . GLY A 1 283 ? -4.889 -1.781 38.538 1.00 84.19 283 GLY A N 1
ATOM 2122 C CA . GLY A 1 283 ? -3.564 -1.170 38.722 1.00 84.19 283 GLY A CA 1
ATOM 2123 C C . GLY A 1 283 ? -2.504 -1.604 37.702 1.00 84.19 283 GLY A C 1
ATOM 2124 O O . GLY A 1 283 ? -1.352 -1.197 37.830 1.00 84.19 283 GLY A O 1
ATOM 2125 N N . SER A 1 284 ? -2.874 -2.402 36.696 1.00 91.50 284 SER A N 1
ATOM 2126 C CA . SER A 1 284 ? -1.982 -2.797 35.603 1.00 91.50 284 SER A CA 1
ATOM 2127 C C . SER A 1 284 ? -1.802 -1.664 34.585 1.00 91.50 284 SER A C 1
ATOM 2129 O O . SER A 1 284 ? -2.740 -0.922 34.289 1.00 91.50 284 SER A O 1
ATOM 2131 N N . SER A 1 285 ? -0.608 -1.561 33.991 1.00 89.31 285 SER A N 1
ATOM 2132 C CA . SER A 1 285 ? -0.315 -0.620 32.897 1.00 89.31 285 SER A CA 1
ATOM 2133 C C . SER A 1 285 ? -1.018 -0.972 31.582 1.00 89.31 285 SER A C 1
ATOM 2135 O O . SER A 1 285 ? -1.091 -0.133 30.690 1.00 89.31 285 SER A O 1
ATOM 2137 N N . PHE A 1 286 ? -1.540 -2.194 31.455 1.00 84.38 286 PHE A N 1
ATOM 2138 C CA . PHE A 1 286 ? -2.245 -2.684 30.263 1.00 84.38 286 PHE A CA 1
ATOM 2139 C C . PHE A 1 286 ? -3.745 -2.349 30.272 1.00 84.38 286 PHE A C 1
ATOM 2141 O O . PHE A 1 286 ? -4.471 -2.682 29.340 1.00 84.38 286 PHE A O 1
ATOM 2148 N N . GLY A 1 287 ? -4.201 -1.659 31.317 1.00 90.56 287 GLY A N 1
ATOM 2149 C CA . GLY A 1 287 ? -5.569 -1.192 31.479 1.00 90.56 287 GLY A CA 1
ATOM 2150 C C . GLY A 1 287 ? -6.293 -1.881 32.633 1.00 90.56 287 GLY A C 1
ATOM 2151 O O . GLY A 1 287 ? -5.879 -2.956 33.062 1.00 90.56 287 GLY A O 1
ATOM 2152 N N . PRO A 1 288 ? -7.339 -1.247 33.192 1.00 94.25 288 PRO A N 1
ATOM 2153 C CA . PRO A 1 288 ? -7.902 -1.641 34.478 1.00 94.25 288 PRO A CA 1
ATOM 2154 C C . PRO A 1 288 ? -8.866 -2.828 34.403 1.00 94.25 288 PRO A C 1
ATOM 2156 O O . PRO A 1 288 ? -9.166 -3.418 35.444 1.00 94.25 288 PRO A O 1
ATOM 2159 N N . CYS A 1 289 ? -9.391 -3.169 33.224 1.00 95.31 289 CYS A N 1
ATOM 2160 C CA . CYS A 1 289 ? -10.429 -4.184 33.071 1.00 95.31 289 CYS A CA 1
ATOM 2161 C C . CYS A 1 289 ? -9.872 -5.479 32.488 1.00 95.31 289 CYS A C 1
ATOM 2163 O O . CYS A 1 289 ? -8.961 -5.452 31.667 1.00 95.31 289 CYS A O 1
ATOM 2165 N N . CYS A 1 290 ? -10.437 -6.609 32.906 1.00 96.25 290 CYS A N 1
ATOM 2166 C CA . CYS A 1 290 ? -10.090 -7.912 32.361 1.00 96.25 290 CYS A CA 1
ATOM 2167 C C . CYS A 1 290 ? -11.131 -8.316 31.321 1.00 96.25 290 CYS A C 1
ATOM 2169 O O . CYS A 1 290 ? -12.289 -8.554 31.666 1.00 96.25 290 CYS A O 1
ATOM 2171 N N . SER A 1 291 ? -10.731 -8.368 30.055 1.00 94.88 291 SER A N 1
ATOM 2172 C CA . SER A 1 291 ? -11.621 -8.701 28.945 1.00 94.88 291 SER A CA 1
ATOM 2173 C C . SER A 1 291 ? -12.125 -10.152 29.033 1.00 94.88 291 SER A C 1
ATOM 2175 O O . SER A 1 291 ? -11.538 -10.979 29.746 1.00 94.88 291 SER A O 1
ATOM 2177 N N . PRO A 1 292 ? -13.172 -10.521 28.273 1.00 87.94 292 PRO A N 1
ATOM 2178 C CA . PRO A 1 292 ? -13.614 -11.915 28.172 1.00 87.94 292 PRO A CA 1
ATOM 2179 C C . PRO A 1 292 ? -12.490 -12.861 27.726 1.00 87.94 292 PRO A C 1
ATOM 2181 O O . PRO A 1 292 ? -12.457 -14.014 28.136 1.00 87.94 292 PRO A O 1
ATOM 2184 N N . ALA A 1 293 ? -11.536 -12.348 26.941 1.00 88.06 293 ALA A N 1
ATOM 2185 C CA . ALA A 1 293 ? -10.374 -13.077 26.439 1.00 88.06 293 ALA A CA 1
ATOM 2186 C C . ALA A 1 293 ? -9.200 -13.157 27.441 1.00 88.06 293 ALA A C 1
ATOM 2188 O O . ALA A 1 293 ? -8.097 -13.549 27.064 1.00 88.06 293 ALA A O 1
ATOM 2189 N N . GLY A 1 294 ? -9.391 -12.740 28.699 1.00 93.56 294 GLY A N 1
ATOM 2190 C CA . GLY A 1 294 ? -8.350 -12.808 29.731 1.00 93.56 294 GLY A CA 1
ATOM 2191 C C . GLY A 1 294 ? -7.204 -11.823 29.502 1.00 93.56 294 GLY A C 1
ATOM 2192 O O . GLY A 1 294 ? -6.048 -12.123 29.812 1.00 93.56 294 GLY A O 1
ATOM 2193 N N . LYS A 1 295 ? -7.507 -10.649 28.929 1.00 95.69 295 LYS A N 1
ATOM 2194 C CA . LYS A 1 295 ? -6.527 -9.586 28.676 1.00 95.69 295 LYS A CA 1
ATOM 2195 C C . LYS A 1 295 ? -6.880 -8.297 29.391 1.00 95.69 295 LYS A C 1
ATOM 2197 O O . LYS A 1 295 ? -8.030 -7.859 29.352 1.00 95.69 295 LYS A O 1
ATOM 2202 N N . CYS A 1 296 ? -5.871 -7.671 29.980 1.00 93.38 296 CYS A N 1
ATOM 2203 C CA . CYS A 1 296 ? -6.003 -6.325 30.500 1.00 93.38 296 CYS A CA 1
ATOM 2204 C C . CYS A 1 296 ? -6.220 -5.336 29.363 1.00 93.38 296 CYS A C 1
ATOM 2206 O O . CYS A 1 296 ? -5.561 -5.406 28.325 1.00 93.38 296 CYS A O 1
ATOM 2208 N N . SER A 1 297 ? -7.203 -4.463 29.545 1.00 91.06 297 SER A N 1
ATOM 2209 C CA . SER A 1 297 ? -7.589 -3.469 28.558 1.00 91.06 297 SER A CA 1
ATOM 2210 C C . SER A 1 297 ? -8.142 -2.219 29.234 1.00 91.06 297 SER A C 1
ATOM 2212 O O . SER A 1 297 ? -8.629 -2.258 30.366 1.00 91.06 297 SER A O 1
ATOM 2214 N N . SER A 1 298 ? -8.070 -1.101 28.516 1.00 91.88 298 SER A N 1
ATOM 2215 C CA . SER A 1 298 ? -8.804 0.137 28.814 1.00 91.88 298 SER A CA 1
ATOM 2216 C C . SER A 1 298 ? -9.898 0.412 27.777 1.00 91.88 298 SER A C 1
ATOM 2218 O O . SER A 1 298 ? -10.553 1.449 27.839 1.00 91.88 298 SER A O 1
ATOM 2220 N N . ASN A 1 299 ? -10.079 -0.484 26.800 1.00 86.50 299 ASN A N 1
ATOM 2221 C CA . ASN A 1 299 ? -11.067 -0.320 25.743 1.00 86.50 299 ASN A CA 1
ATOM 2222 C C . ASN A 1 299 ? -12.483 -0.471 26.315 1.00 86.50 299 ASN A C 1
ATOM 2224 O O . ASN A 1 299 ? -12.794 -1.467 26.967 1.00 86.50 299 ASN A O 1
ATOM 2228 N N . THR A 1 300 ? -13.353 0.495 26.025 1.00 85.38 300 THR A N 1
ATOM 2229 C CA . THR A 1 300 ? -14.724 0.554 26.545 1.00 85.38 300 THR A CA 1
ATOM 2230 C C . THR A 1 300 ? -15.509 -0.729 26.271 1.00 85.38 300 THR A C 1
ATOM 2232 O O . THR A 1 300 ? -16.151 -1.234 27.183 1.00 85.38 300 THR A O 1
ATOM 2235 N N . ILE A 1 301 ? -15.406 -1.302 25.068 1.00 81.50 301 ILE A N 1
ATOM 2236 C CA . ILE A 1 301 ? -16.109 -2.531 24.668 1.00 81.50 301 ILE A CA 1
ATOM 2237 C C . ILE A 1 301 ? -15.590 -3.731 25.467 1.00 81.50 301 ILE A C 1
ATOM 2239 O O . ILE A 1 301 ? -16.380 -4.467 26.056 1.00 81.50 301 ILE A O 1
ATOM 2243 N N . SER A 1 302 ? -14.268 -3.887 25.567 1.00 82.38 302 SER A N 1
ATOM 2244 C CA . SER A 1 302 ? -13.632 -4.945 26.371 1.00 82.38 302 SER A CA 1
ATOM 2245 C C . SER A 1 302 ? -13.952 -4.836 27.862 1.00 82.38 302 SER A C 1
ATOM 2247 O O . SER A 1 302 ? -13.977 -5.849 28.563 1.00 82.38 302 SER A O 1
ATOM 2249 N N . CYS A 1 303 ? -14.192 -3.616 28.344 1.00 88.19 303 CYS A N 1
ATOM 2250 C CA . CYS A 1 303 ? -14.516 -3.341 29.736 1.00 88.19 303 CYS A CA 1
ATOM 2251 C C . CYS A 1 303 ? -16.015 -3.416 30.049 1.00 88.19 303 CYS A C 1
ATOM 2253 O O . CYS A 1 303 ? -16.361 -3.418 31.230 1.00 88.19 303 CYS A O 1
ATOM 2255 N N . LEU A 1 304 ? -16.899 -3.516 29.047 1.00 89.12 304 LEU A N 1
ATOM 2256 C CA . LEU A 1 304 ? -18.340 -3.628 29.271 1.00 89.12 304 LEU A CA 1
ATOM 2257 C C . LEU A 1 304 ? -18.677 -4.947 29.970 1.00 89.12 304 LEU A C 1
ATOM 2259 O O . LEU A 1 304 ? -18.463 -6.042 29.442 1.00 89.12 304 LEU A O 1
ATOM 2263 N N . ALA A 1 305 ? -19.300 -4.852 31.144 1.00 88.25 305 ALA A N 1
ATOM 2264 C CA . ALA A 1 305 ? -19.765 -6.021 31.890 1.00 88.25 305 ALA A CA 1
ATOM 2265 C C . ALA A 1 305 ? -20.729 -6.899 31.072 1.00 88.25 305 ALA A C 1
ATOM 2267 O O . ALA A 1 305 ? -2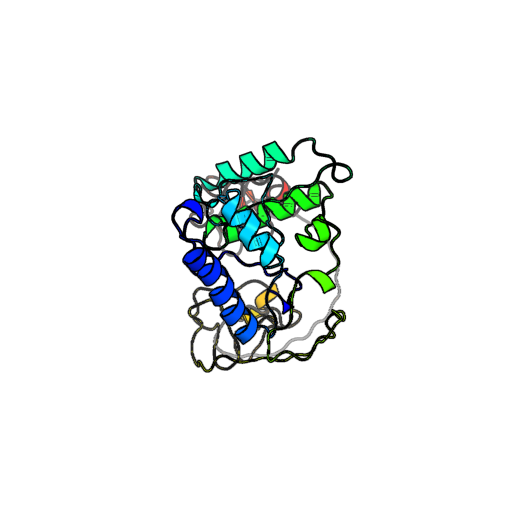0.700 -8.123 31.188 1.00 88.25 305 ALA A O 1
ATOM 2268 N N . LEU A 1 306 ? -21.566 -6.275 30.234 1.00 86.19 306 LEU A N 1
ATOM 2269 C CA . LEU A 1 306 ? -22.531 -6.969 29.375 1.00 86.19 306 LEU A CA 1
ATOM 2270 C C . LEU A 1 306 ? -21.871 -7.794 28.265 1.00 86.19 306 LEU A C 1
ATOM 2272 O O . LEU A 1 306 ? -22.475 -8.753 27.796 1.00 86.19 306 LEU A O 1
ATOM 2276 N N . LEU A 1 307 ? -20.644 -7.445 27.873 1.00 83.81 307 LEU A N 1
ATOM 2277 C CA . LEU A 1 307 ? -19.886 -8.153 26.841 1.00 83.81 307 LEU A CA 1
ATOM 2278 C C . LEU A 1 307 ? -18.900 -9.169 27.426 1.00 83.81 307 LEU A C 1
ATOM 2280 O O . LEU A 1 307 ? -18.106 -9.738 26.689 1.00 83.81 307 LEU A O 1
ATOM 2284 N N . GLY A 1 308 ? -18.984 -9.442 28.734 1.00 84.12 308 GLY A N 1
ATOM 2285 C CA . GLY A 1 308 ? -18.240 -10.519 29.390 1.00 84.12 308 GLY A CA 1
ATOM 2286 C C . GLY A 1 308 ? -16.970 -10.078 30.116 1.00 84.12 308 GLY A C 1
ATOM 2287 O O . GLY A 1 308 ? -16.133 -10.926 30.424 1.00 84.12 308 GLY A O 1
ATOM 2288 N N . CYS A 1 309 ? -16.803 -8.782 30.397 1.00 94.38 309 CYS A N 1
ATOM 2289 C CA . CYS A 1 309 ? -15.699 -8.322 31.234 1.00 94.38 309 CYS A CA 1
ATOM 2290 C C . CYS A 1 309 ? -15.700 -9.043 32.599 1.00 94.38 309 CYS A C 1
ATOM 2292 O O . CYS A 1 309 ? -16.716 -9.128 33.303 1.00 94.38 309 CYS A O 1
ATOM 2294 N N . GLN A 1 310 ? -14.538 -9.572 32.981 1.00 95.25 310 GLN A N 1
ATOM 2295 C CA . GLN A 1 310 ? -14.363 -10.428 34.147 1.00 95.25 310 GLN A CA 1
ATOM 2296 C C . GLN A 1 310 ? -14.203 -9.592 35.425 1.00 95.25 310 GLN A C 1
ATOM 2298 O O . GLN A 1 310 ? -13.093 -9.288 35.861 1.00 95.25 310 GLN A O 1
ATOM 2303 N N . LYS A 1 311 ? -15.326 -9.264 36.078 1.00 94.56 311 LYS A N 1
ATOM 2304 C CA . LYS A 1 311 ? -15.368 -8.415 37.292 1.00 94.56 311 LYS A CA 1
ATOM 2305 C C . LYS A 1 311 ? -14.520 -8.903 38.471 1.00 94.56 311 LYS A C 1
ATOM 2307 O O . LYS A 1 311 ? -14.180 -8.108 39.339 1.00 94.56 311 LYS A O 1
ATOM 2312 N N . ALA A 1 312 ? -14.201 -10.195 38.536 1.00 94.44 312 ALA A N 1
ATOM 2313 C CA . ALA A 1 312 ? -13.331 -10.736 39.582 1.00 94.44 312 ALA A CA 1
ATOM 2314 C C . ALA A 1 312 ? -11.841 -10.407 39.361 1.00 94.44 312 ALA A C 1
ATOM 2316 O O . ALA A 1 312 ? -11.067 -10.492 40.309 1.00 94.44 312 ALA A O 1
ATOM 2317 N N . TYR A 1 313 ? -11.458 -10.012 38.142 1.00 95.44 313 TYR A N 1
ATOM 2318 C CA . TYR A 1 313 ? -10.070 -9.837 37.701 1.00 95.44 313 TYR A CA 1
ATOM 2319 C C . TYR A 1 313 ? -9.803 -8.446 37.099 1.00 95.44 313 TYR A C 1
ATOM 2321 O O . TYR A 1 313 ? -8.742 -8.214 36.531 1.00 95.44 313 TYR A O 1
ATOM 2329 N N . GLY A 1 314 ? -10.743 -7.502 37.202 1.00 93.38 314 GLY A N 1
ATOM 2330 C CA . GLY A 1 314 ? -10.566 -6.129 36.728 1.00 93.38 314 GLY A CA 1
ATOM 2331 C C . GLY A 1 314 ? -11.801 -5.251 36.935 1.00 93.38 314 GLY A C 1
ATOM 2332 O O . GLY A 1 314 ? -12.867 -5.722 37.334 1.00 93.38 314 GLY A O 1
ATOM 2333 N N . THR A 1 315 ? -11.657 -3.958 36.653 1.00 94.25 315 THR A N 1
ATOM 2334 C CA . THR A 1 315 ? -12.721 -2.956 36.782 1.00 94.25 315 THR A CA 1
ATOM 2335 C C . THR A 1 315 ? -13.548 -2.884 35.502 1.00 94.25 315 THR A C 1
ATOM 2337 O O . THR A 1 315 ? -13.135 -2.261 34.529 1.00 94.25 315 THR A O 1
ATOM 2340 N N . CYS A 1 316 ? -14.721 -3.512 35.504 1.00 93.06 316 CYS A N 1
ATOM 2341 C CA . CYS A 1 316 ? -15.663 -3.457 34.384 1.00 93.06 316 CYS A CA 1
ATOM 2342 C C . CYS A 1 316 ? -16.637 -2.280 34.522 1.00 93.06 316 CYS A C 1
ATOM 2344 O O . CYS A 1 316 ? -17.066 -1.975 35.640 1.00 93.06 316 CYS A O 1
ATOM 2346 N N . ILE A 1 317 ? -17.013 -1.681 33.393 1.00 88.44 317 ILE A N 1
ATOM 2347 C CA . ILE A 1 317 ? -17.982 -0.579 33.275 1.00 88.44 317 ILE A CA 1
ATOM 2348 C C . ILE A 1 317 ? -19.330 -1.047 32.722 1.00 88.44 317 ILE A C 1
ATOM 2350 O O . ILE A 1 317 ? -19.401 -2.153 32.131 1.00 88.44 317 ILE A O 1
#

Secondary structure (DSSP, 8-state):
-GGGTPPP-B--SS---GGGS-HHHHHHHHHHHHHHHHHHHSEEESEE--GGG---HHHHHHHHHTT-EE---SEE--GGG--STTTHHHHHHHHHHHHTT--TTT----EE--TTSHHIIIIIHHHHHHHHHHTT-----HHHHTT--GGGSEEE-TTS------------------S--EE-SSSB-BTTEE-TT-TT-SEE-TTSBEESSHHHH-TTTT--TTTS---SS------------------------PPPPPTTPEEPSSSB-BTTTTEE-TT-TT-SEE-TTSBEE--HHHH-GGGT--TTSS---

Foldseek 3Di:
DVVVPAFDADAFQPLDAPVVDDLVRLLCRQVVQQVVCCVVPQWHFLEYEYRVNDQDPSNVVSSVVVNHDYDDWPQELPCVVQLDPVRSVSSLVSLCVVPPPDQQVPDDTDYDDDPVRPCVPPPVVVSNVVVCVVNPHDDDYPCVVVVHDPLRTIDGDPPRDPPRDPDPDPDDPDDPDDPDAEEDPPFFWDDRYAVCPPPAAFWQFLVGGHHHDCCRQDVVNPIDVVRGNNDPDDDDDDDDDDDDDDDDDDDDDDDDDDDDADPDFAADPPFFWDPVRSAAVCVPPQAFWQFQVRGHHNDLCRQAVVRPIDVNRGHHD

Radius of gyration: 25.8 Å; chains: 1; bounding box: 50×63×71 Å

pLDDT: mean 83.77, std 20.76, range [26.16, 98.81]

Sequence (317 aa):
MHAEGHQIASHTWSHQNASQLTNTQFTNQMVWNEIALNSILGFFPTYMRPPYSICEKNCQNILSKLGYHIIYFDLDTEGYLNDDPTLIQNSKDIWDQAVDGSDPTKDSFLQIEHDIHYQTVYNLTDYILTSLFELGYRSVTVGECLGDPASNWYRAGPSGTNTSKPTPPTRTTASVAPTRTGVSVDGSCGNGVTCAGSRFGTCCSAYGYCGTTDDYCSLDNGCQVAWGSCDGAGTTTSITTGTTISTRSTSLPSTSTAPPAQTGLAVSTDGRCGAEVQETCAGSSFGPCCSPAGKCSSNTISCLALLGCQKAYGTCI

InterPro domains:
  IPR001002 Chitin-binding, type 1 [PS50941] (186-232)
  IPR001002 Chitin-binding, type 1 [SM00270] (188-227)
  IPR002509 NodB homology domain [PF01522] (1-70)
  IPR002509 NodB homology domain [PS51677] (1-140)
  IPR011330 Glycoside hydrolase/deacetylase, beta/alpha-barrel [SSF88713] (1-155)
  IPR036861 Endochitinase-like superfamily [G3DSA:3.30.60.10] (186-247)
  IPR036861 Endochitinase-like superfamily [SSF57016] (188-233)

Organism: Thermothielavioides terrestris (strain ATCC 38088 / NRRL 8126) (NCBI:txid578455)